Protein AF-A0AAD6GBR6-F1 (afdb_monomer)

Solvent-accessible surface area (backbone atoms only — not comparable to full-atom values): 14815 Å² total; per-residue (Å²): 134,88,81,94,75,84,76,75,76,80,71,68,75,85,73,40,69,69,57,57,49,51,51,51,51,51,52,51,50,50,52,48,52,52,49,52,54,51,50,53,52,51,59,62,54,68,52,37,65,58,53,52,50,54,50,48,52,50,50,50,52,51,49,52,49,47,48,53,55,49,53,57,48,59,77,47,44,93,80,47,60,65,75,57,54,54,52,44,52,53,48,50,52,51,30,49,49,54,46,53,56,52,49,47,69,73,70,37,82,67,79,71,71,55,81,88,51,58,69,71,60,51,50,52,52,52,46,52,53,44,65,74,40,43,65,60,51,52,50,51,49,50,52,33,52,52,44,48,52,51,45,53,51,53,48,53,52,52,51,53,52,50,51,50,52,52,52,53,50,52,50,53,52,51,51,53,52,50,51,53,52,52,48,54,51,51,53,52,51,52,53,51,52,50,52,52,52,53,50,52,53,51,52,50,52,52,51,54,52,50,50,53,53,52,59,72,67,55,75,93,70,88,79,78,94,76,91,83,82,90,82,90,83,82,87,88,83,86,88,80,89,84,82,82,84,79,88,85,132

Foldseek 3Di:
DDDPPPPPPPPPPVPDVVVVVVVVVVVVVVVVVVVVVVVVLCVLLPCLVVVLVVLLVVLVVLLVLLVVLVVVCVVCVVVDDPVLVVVLVVLSVLLNCLSVVVSCLSVPLCVVVPPVDDPVVSSSVSSVVCVVCVVVNVVSNVSSVVSSVVSVVSVVVSVVVVVVVVVVVVVVVVVVVVVVVVVVVVVVVVVVVVVVVVVVVVVVVVVVVVVVVVVVVDDPDDDDDDDDDDDDDDDDDDDDDDDDDDDDD

pLDDT: mean 78.12, std 15.45, range [39.25, 96.0]

Radius of gyration: 54.3 Å; Cα contacts (8 Å, |Δi|>4): 63; chains: 1; bounding box: 111×49×185 Å

Organism: NCBI:txid3151616

Nearest PDB structures (foldseek):
  8cpz-assembly1_E  TM=2.455E-01  e=6.152E-01  Photorhabdus luminescens
  8cq2-assembly1_E  TM=2.429E-01  e=6.892E-01  Photorhabdus luminescens
  8cq0-assembly1_B  TM=2.434E-01  e=7.721E-01  Photorhabdus luminescens
  3g6b-assembly1_B  TM=2.483E-01  e=2.853E+00  Thermotoga maritima
  3g67-assembly1_B  TM=2.343E-01  e=7.081E+00  Thermotoga maritima

Sequence (249 aa):
MSGNNTCVTDLSCADSPLSTTGNIIGILTLAYAVFVTVAFQANALANVDKEIKELGLRLEAEYESLKRTSDMFQEFKDRIPEAIASKVNFTTTHAASIITHHTFIILSPEAYGYKWVPWSMRRLLRRNTFLRNKQKLNSALGTAIEKRLEIERIYSSAFNRLVDIVFRTIIMLLVSSLFEVFRLVIEEIDTQNSMISQQYDMIRAQNLILEQILGALQPSHPILPGAVHVPGDEGPSTPPSGSERFECT

Mean predicted aligned error: 16.49 Å

Secondary structure (DSSP, 8-state):
------------GGG-HHHHHHHHHHHHHHHHHHHHHHHHHHHHHHTHHHHHHHHHHHHHHHHHHHHHHHHHHHHTGGGS-HHHHHHHHHHHHHHHHHHHHHHHHHH-TTTT--TTS-HHHHHHHHHHHHHHHHHHHHHHHHHHHHHHHHHHHHHHHHHHHHHHHHHHHHHHHHHHHHHHHHHHHHHHHHHHHHHHHHHHHHHHHHHHHHHHHHHHHS--PPPPP------------------------

Structure (mmCIF, N/CA/C/O backbone):
data_AF-A0AAD6GBR6-F1
#
_entry.id   AF-A0AAD6GBR6-F1
#
loop_
_atom_site.group_PDB
_atom_site.id
_atom_site.type_symbol
_atom_site.label_atom_id
_atom_site.label_alt_id
_atom_site.label_comp_id
_atom_site.label_asym_id
_atom_site.label_entity_id
_atom_site.label_seq_id
_atom_site.pdbx_PDB_ins_code
_atom_site.Cartn_x
_atom_site.Cartn_y
_atom_site.Cartn_z
_atom_site.occupancy
_atom_site.B_iso_or_equiv
_atom_site.auth_seq_id
_atom_site.auth_comp_id
_atom_site.auth_asym_id
_atom_site.auth_atom_id
_atom_site.pdbx_PDB_model_num
ATOM 1 N N . MET A 1 1 ? 65.064 36.715 -82.616 1.00 43.72 1 MET A N 1
ATOM 2 C CA . MET A 1 1 ? 65.286 37.050 -81.193 1.00 43.72 1 MET A CA 1
ATOM 3 C C . MET A 1 1 ? 63.957 37.453 -80.578 1.00 43.72 1 MET A C 1
ATOM 5 O O . MET A 1 1 ? 63.252 38.213 -81.225 1.00 43.72 1 MET A O 1
ATOM 9 N N . SER A 1 2 ? 63.700 36.990 -79.346 1.00 41.78 2 SER A N 1
ATOM 10 C CA . SER A 1 2 ? 62.607 37.391 -78.435 1.00 41.78 2 SER A CA 1
ATOM 11 C C . SER A 1 2 ? 61.205 36.880 -78.811 1.00 41.78 2 SER A C 1
ATOM 13 O O . SER A 1 2 ? 60.733 37.154 -79.901 1.00 41.78 2 SER A O 1
ATOM 15 N N . GLY A 1 3 ? 60.458 36.126 -78.007 1.00 49.25 3 GLY A N 1
ATOM 16 C CA . GLY A 1 3 ? 60.659 35.596 -76.661 1.00 49.25 3 GLY A CA 1
ATOM 17 C C . GLY A 1 3 ? 59.413 34.776 -76.304 1.00 49.25 3 GLY A C 1
ATOM 18 O O . GLY A 1 3 ? 58.387 35.342 -75.941 1.00 49.25 3 GLY A O 1
ATOM 19 N N . ASN A 1 4 ? 59.482 33.451 -76.458 1.00 53.38 4 ASN A N 1
ATOM 20 C CA . ASN A 1 4 ? 58.438 32.533 -75.996 1.00 53.38 4 ASN A CA 1
ATOM 21 C C . ASN A 1 4 ? 58.620 32.301 -74.496 1.00 53.38 4 ASN A C 1
ATOM 23 O O . ASN A 1 4 ? 59.341 31.392 -74.102 1.00 53.38 4 ASN A O 1
ATOM 27 N N . ASN A 1 5 ? 57.947 33.103 -73.673 1.00 54.41 5 ASN A N 1
ATOM 28 C CA . ASN A 1 5 ? 57.802 32.838 -72.243 1.00 54.41 5 ASN A CA 1
ATOM 29 C C . ASN A 1 5 ? 56.317 32.703 -71.889 1.00 54.41 5 ASN A C 1
ATOM 31 O O . ASN A 1 5 ? 55.786 33.456 -71.080 1.00 54.41 5 ASN A O 1
ATOM 35 N N . THR A 1 6 ? 55.635 31.717 -72.468 1.00 51.53 6 THR A N 1
ATOM 36 C CA . THR A 1 6 ? 54.430 31.160 -71.841 1.00 51.53 6 THR A CA 1
ATOM 37 C C . THR A 1 6 ? 54.874 30.105 -70.838 1.00 51.53 6 THR A C 1
ATOM 39 O O . THR A 1 6 ? 54.750 28.906 -71.071 1.00 51.53 6 THR A O 1
ATOM 42 N N . CYS A 1 7 ? 55.443 30.557 -69.721 1.00 53.78 7 CYS A N 1
ATOM 43 C CA . CYS A 1 7 ? 55.565 29.722 -68.535 1.00 53.78 7 CYS A CA 1
ATOM 44 C C . CYS A 1 7 ? 54.190 29.730 -67.855 1.00 53.78 7 CYS A C 1
ATOM 46 O O . CYS A 1 7 ? 53.955 30.466 -66.901 1.00 53.78 7 CYS A O 1
ATOM 48 N N . VAL A 1 8 ? 53.236 28.984 -68.418 1.00 53.44 8 VAL A N 1
ATOM 49 C CA . VAL A 1 8 ? 52.030 28.613 -67.678 1.00 53.44 8 VAL A CA 1
ATOM 50 C C . VAL A 1 8 ? 52.467 27.465 -66.786 1.00 53.44 8 VAL A C 1
ATOM 52 O O . VAL A 1 8 ? 52.482 26.307 -67.191 1.00 53.44 8 VAL A O 1
ATOM 55 N N . THR A 1 9 ? 52.923 27.794 -65.584 1.00 48.22 9 THR A N 1
ATOM 56 C CA . THR A 1 9 ? 52.951 26.810 -64.509 1.00 48.22 9 THR A CA 1
ATOM 57 C C . THR A 1 9 ? 51.503 26.461 -64.203 1.00 48.22 9 THR A C 1
ATOM 59 O O . THR A 1 9 ? 50.837 27.182 -63.461 1.00 48.22 9 THR A O 1
ATOM 62 N N . ASP A 1 10 ? 51.027 25.361 -64.782 1.00 50.75 10 ASP A N 1
ATOM 63 C CA . ASP A 1 10 ? 49.945 24.568 -64.208 1.00 50.75 10 ASP A CA 1
ATOM 64 C C . ASP A 1 10 ? 50.431 24.076 -62.837 1.00 50.75 10 ASP A C 1
ATOM 66 O O . ASP A 1 10 ? 50.932 22.964 -62.666 1.00 50.75 10 ASP A O 1
ATOM 70 N N . LEU A 1 11 ? 50.356 24.954 -61.833 1.00 47.47 11 LEU A N 1
ATOM 71 C CA . LEU A 1 11 ? 50.378 24.527 -60.447 1.00 47.47 11 LEU A CA 1
ATOM 72 C C . LEU A 1 11 ? 49.073 23.772 -60.233 1.00 47.47 11 LEU A C 1
ATOM 74 O O . LEU A 1 11 ? 48.019 24.369 -60.016 1.00 47.47 11 LEU A O 1
ATOM 78 N N . SER A 1 12 ? 49.168 22.446 -60.316 1.00 50.81 12 SER A N 1
ATOM 79 C CA . SER A 1 12 ? 48.193 21.515 -59.766 1.00 50.81 12 SER A CA 1
ATOM 80 C C . SER A 1 12 ? 47.987 21.850 -58.283 1.00 50.81 12 SER A C 1
ATOM 82 O O . SER A 1 12 ? 48.627 21.301 -57.391 1.00 50.81 12 SER A O 1
ATOM 84 N N . CYS A 1 13 ? 47.086 22.790 -58.000 1.00 52.94 13 CYS A N 1
ATOM 85 C CA . CYS A 1 13 ? 46.605 23.089 -56.653 1.00 52.94 13 CYS A CA 1
ATOM 86 C C . CYS A 1 13 ? 45.756 21.937 -56.084 1.00 52.94 13 CYS A C 1
ATOM 88 O O . CYS A 1 13 ? 45.280 22.035 -54.955 1.00 52.94 13 CYS A O 1
ATOM 90 N N . ALA A 1 14 ? 45.565 20.858 -56.852 1.00 53.25 14 ALA A N 1
ATOM 91 C CA . ALA A 1 14 ? 44.855 19.660 -56.433 1.00 53.25 14 ALA A CA 1
ATOM 92 C C . ALA A 1 14 ? 45.664 18.804 -55.439 1.00 53.25 14 ALA A C 1
ATOM 94 O O . ALA A 1 14 ? 45.055 18.122 -54.623 1.00 53.25 14 ALA A O 1
ATOM 95 N N . ASP A 1 15 ? 47.000 18.914 -55.428 1.00 52.53 15 ASP A N 1
ATOM 96 C CA . ASP A 1 15 ? 47.886 18.100 -54.576 1.00 52.53 15 ASP A CA 1
ATOM 97 C C . ASP A 1 15 ? 48.673 18.939 -53.557 1.00 52.53 15 ASP A C 1
ATOM 99 O O . ASP A 1 15 ? 49.810 18.630 -53.194 1.00 52.53 15 ASP A O 1
ATOM 103 N N . SER A 1 16 ? 48.093 20.044 -53.079 1.00 56.91 16 SER A N 1
ATOM 104 C CA . SER A 1 16 ? 48.728 20.803 -52.002 1.00 56.91 16 SER A CA 1
ATOM 105 C C . SER A 1 16 ? 48.677 19.979 -50.702 1.00 56.91 16 SER A C 1
ATOM 107 O O . SER A 1 16 ? 47.579 19.614 -50.268 1.00 56.91 16 SER A O 1
ATOM 109 N N . PRO A 1 17 ? 49.813 19.704 -50.024 1.00 60.62 17 PRO A N 1
ATOM 110 C CA . PRO A 1 17 ? 49.850 18.884 -48.806 1.00 60.62 17 PRO A CA 1
ATOM 111 C C . PRO A 1 17 ? 48.971 19.457 -47.687 1.00 60.62 17 PRO A C 1
ATOM 113 O O . PRO A 1 17 ? 48.509 18.719 -46.818 1.00 60.62 17 PRO A O 1
ATOM 116 N N . LEU A 1 18 ? 48.679 20.760 -47.735 1.00 67.25 18 LEU A N 1
ATOM 117 C CA . LEU A 1 18 ? 47.751 21.440 -46.834 1.00 67.25 18 LEU A CA 1
ATOM 118 C C . LEU A 1 18 ? 46.277 21.034 -47.058 1.00 67.25 18 LEU A C 1
ATOM 120 O O . LEU A 1 18 ? 45.508 20.940 -46.106 1.00 67.25 18 LEU A O 1
ATOM 124 N N . SER A 1 19 ? 45.876 20.759 -48.304 1.00 65.50 19 SER A N 1
ATOM 125 C CA . SER A 1 19 ? 44.518 20.301 -48.634 1.00 65.50 19 SER A CA 1
ATOM 126 C C . SER A 1 19 ? 44.321 18.838 -48.230 1.00 65.50 19 SER A C 1
ATOM 128 O O . SER A 1 19 ? 43.341 18.492 -47.566 1.00 65.50 19 SER A O 1
ATOM 130 N N . THR A 1 20 ? 45.314 17.992 -48.519 1.00 70.62 20 THR A N 1
ATOM 131 C CA . THR A 1 20 ? 45.321 16.577 -48.123 1.00 70.62 20 THR A CA 1
ATOM 132 C C . THR A 1 20 ? 45.327 16.419 -46.601 1.00 70.62 20 THR A C 1
ATOM 134 O O . THR A 1 20 ? 44.559 15.623 -46.062 1.00 70.62 20 THR A O 1
ATOM 137 N N . THR A 1 21 ? 46.126 17.214 -45.878 1.00 76.38 21 THR A N 1
ATOM 138 C CA . THR A 1 21 ? 46.128 17.203 -44.403 1.00 76.38 21 THR A CA 1
ATOM 139 C C . THR A 1 21 ? 44.813 17.709 -43.814 1.00 76.38 21 THR A C 1
ATOM 141 O O . THR A 1 21 ? 44.303 17.085 -42.886 1.00 76.38 21 THR A O 1
ATOM 144 N N . GLY A 1 22 ? 44.208 18.761 -44.377 1.00 74.50 22 GLY A N 1
ATOM 145 C CA . GLY A 1 22 ? 42.887 19.244 -43.959 1.00 74.50 22 GLY A CA 1
ATOM 146 C C . GLY A 1 22 ? 41.788 18.183 -44.099 1.00 74.50 22 GLY A C 1
ATOM 147 O O . GLY A 1 22 ? 41.014 17.968 -43.165 1.00 74.50 22 GLY A O 1
ATOM 148 N N . ASN A 1 23 ? 41.767 17.450 -45.216 1.00 77.69 23 ASN A N 1
ATOM 149 C CA . ASN A 1 23 ? 40.823 16.348 -45.425 1.00 77.69 23 ASN A CA 1
ATOM 150 C C . ASN A 1 23 ? 41.062 15.175 -44.464 1.00 77.69 23 ASN A C 1
ATOM 152 O O . ASN A 1 23 ? 40.105 14.643 -43.903 1.00 77.69 23 ASN A O 1
ATOM 156 N N . ILE A 1 24 ? 42.320 14.787 -44.229 1.00 82.50 24 ILE A N 1
ATOM 157 C CA . ILE A 1 24 ? 42.661 13.713 -43.282 1.00 82.50 24 ILE A CA 1
ATOM 158 C C . ILE A 1 24 ? 42.222 14.085 -41.862 1.00 82.50 24 ILE A C 1
ATOM 160 O O . ILE A 1 24 ? 41.591 13.274 -41.185 1.00 82.50 24 ILE A O 1
ATOM 164 N N . ILE A 1 25 ? 42.492 15.318 -41.422 1.00 86.25 25 ILE A N 1
ATOM 165 C CA . ILE A 1 25 ? 42.057 15.815 -40.110 1.00 86.25 25 ILE A CA 1
ATOM 166 C C . ILE A 1 25 ? 40.527 15.821 -40.024 1.00 86.25 25 ILE A C 1
ATOM 168 O O . ILE A 1 25 ? 39.976 15.372 -39.019 1.00 86.25 25 ILE A O 1
ATOM 172 N N . GLY A 1 26 ? 39.828 16.260 -41.074 1.00 81.38 26 GLY A N 1
ATOM 173 C CA . GLY A 1 26 ? 38.364 16.238 -41.133 1.00 81.38 26 GLY A CA 1
ATOM 174 C C . GLY A 1 26 ? 37.786 14.826 -40.991 1.00 81.38 26 GLY A C 1
ATOM 175 O O . GLY A 1 26 ? 36.912 14.598 -40.152 1.00 81.38 26 GLY A O 1
ATOM 176 N N . ILE A 1 27 ? 38.321 13.859 -41.743 1.00 87.38 27 ILE A N 1
ATOM 177 C CA . ILE A 1 27 ? 37.900 12.450 -41.684 1.00 87.38 27 ILE A CA 1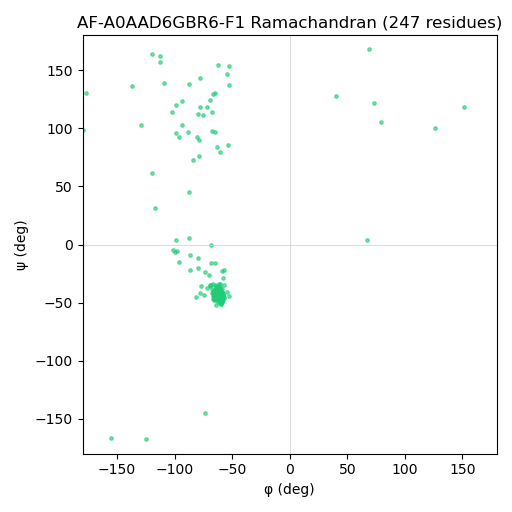
ATOM 178 C C . ILE A 1 27 ? 38.191 11.851 -40.304 1.00 87.38 27 ILE A C 1
ATOM 180 O O . ILE A 1 27 ? 37.323 11.192 -39.733 1.00 87.38 27 ILE A O 1
ATOM 184 N N . LEU A 1 28 ? 39.373 12.106 -39.735 1.00 85.56 28 LEU A N 1
ATOM 185 C CA . LEU A 1 28 ? 39.743 11.619 -38.403 1.00 85.56 28 LEU A CA 1
ATOM 186 C C . LEU A 1 28 ? 38.851 12.211 -37.310 1.00 85.56 28 LEU A C 1
ATOM 188 O O . LEU A 1 28 ? 38.429 11.492 -36.409 1.00 85.56 28 LEU A O 1
ATOM 192 N N . THR A 1 29 ? 38.518 13.497 -37.407 1.00 86.25 29 THR A N 1
ATOM 193 C CA . THR A 1 29 ? 37.650 14.173 -36.435 1.00 86.25 29 THR A CA 1
ATOM 194 C C . THR A 1 29 ? 36.221 13.635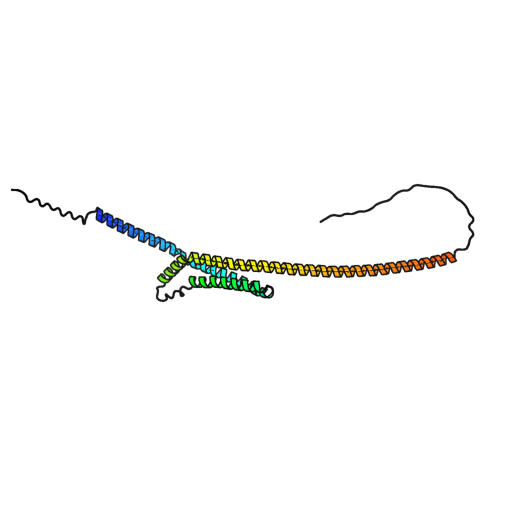 -36.510 1.00 86.25 29 THR A C 1
ATOM 196 O O . THR A 1 29 ? 35.610 13.366 -35.476 1.00 86.25 29 THR A O 1
ATOM 199 N N . LEU A 1 30 ? 35.699 13.403 -37.720 1.00 86.38 30 LEU A N 1
ATOM 200 C CA . LEU A 1 30 ? 34.393 12.775 -37.922 1.00 86.38 30 LEU A CA 1
ATOM 201 C C . LEU A 1 30 ? 34.380 11.335 -37.389 1.00 86.38 30 LEU A C 1
ATOM 203 O O . LEU A 1 30 ? 33.477 10.965 -36.642 1.00 86.38 30 LEU A O 1
ATOM 207 N N . ALA A 1 31 ? 35.391 10.533 -37.728 1.00 85.69 31 ALA A N 1
ATOM 208 C CA . ALA A 1 31 ? 35.519 9.159 -37.249 1.00 85.69 31 ALA A CA 1
ATOM 209 C C . ALA A 1 31 ? 35.601 9.106 -35.717 1.00 85.69 31 ALA A C 1
ATOM 211 O O . ALA A 1 31 ? 34.927 8.289 -35.090 1.00 85.69 31 ALA A O 1
ATOM 212 N N . TYR A 1 32 ? 36.357 10.022 -35.109 1.00 88.62 32 TYR A N 1
ATOM 213 C CA . TYR A 1 32 ? 36.440 10.165 -33.661 1.00 88.62 32 TYR A CA 1
ATOM 214 C C . TYR A 1 32 ? 35.089 10.548 -33.045 1.00 88.62 32 TYR A C 1
ATOM 216 O O . TYR A 1 32 ? 34.651 9.910 -32.091 1.00 88.62 32 TYR A O 1
ATOM 224 N N . ALA A 1 33 ? 34.378 11.526 -33.613 1.00 84.00 33 ALA A N 1
ATOM 225 C CA . ALA A 1 33 ? 33.054 11.926 -33.136 1.00 84.00 33 ALA A CA 1
ATOM 226 C C . ALA A 1 33 ? 32.033 10.778 -33.222 1.00 84.00 33 ALA A C 1
ATOM 228 O O . ALA A 1 33 ? 31.274 10.544 -32.276 1.00 84.00 33 ALA A O 1
ATOM 229 N N . VAL A 1 34 ? 32.044 10.015 -34.321 1.00 85.88 34 VAL A N 1
ATOM 230 C CA . VAL A 1 34 ? 31.219 8.808 -34.482 1.00 85.88 34 VAL A CA 1
ATOM 231 C C . VAL A 1 34 ? 31.590 7.768 -33.429 1.00 85.88 34 VAL A C 1
ATOM 233 O O . VAL A 1 34 ? 30.704 7.249 -32.751 1.00 85.88 34 VAL A O 1
ATOM 236 N N . PHE A 1 35 ? 32.881 7.499 -33.235 1.00 88.69 35 PHE A N 1
ATOM 237 C CA . PHE A 1 35 ? 33.355 6.525 -32.255 1.00 88.69 35 PHE A CA 1
ATOM 238 C C . PHE A 1 35 ? 32.942 6.895 -30.828 1.00 88.69 35 PHE A C 1
ATOM 240 O O . PHE A 1 35 ? 32.383 6.062 -30.119 1.00 88.69 35 PHE A O 1
ATOM 247 N N . VAL A 1 36 ? 33.137 8.153 -30.423 1.00 85.50 36 VAL A N 1
ATOM 248 C CA . VAL A 1 36 ? 32.719 8.654 -29.105 1.00 85.50 36 VAL A CA 1
ATOM 249 C C . VAL A 1 36 ? 31.205 8.541 -28.934 1.00 85.50 36 VAL A C 1
ATOM 251 O O . VAL A 1 36 ? 30.736 8.095 -27.887 1.00 85.50 36 VAL A O 1
ATOM 254 N N . THR A 1 37 ? 30.430 8.873 -29.968 1.00 80.25 37 THR A N 1
ATOM 255 C CA . THR A 1 37 ? 28.964 8.756 -29.938 1.00 80.25 37 THR A CA 1
ATOM 256 C C . THR A 1 37 ? 28.523 7.303 -29.757 1.00 80.25 37 THR A C 1
ATOM 258 O O . THR A 1 37 ? 27.665 7.012 -28.921 1.00 80.25 37 THR A O 1
ATOM 261 N N . VAL A 1 38 ? 29.135 6.373 -30.496 1.00 77.56 38 VAL A N 1
ATOM 262 C CA . VAL A 1 38 ? 28.861 4.934 -30.383 1.00 77.56 38 VAL A CA 1
ATOM 263 C C . VAL A 1 38 ? 29.279 4.407 -29.011 1.00 77.56 38 VAL A C 1
ATOM 265 O O . VAL A 1 38 ? 28.505 3.688 -28.382 1.00 77.56 38 VAL A O 1
ATOM 268 N N . ALA A 1 39 ? 30.452 4.795 -28.507 1.00 76.56 39 ALA A N 1
ATOM 269 C CA . ALA A 1 39 ? 30.947 4.391 -27.193 1.00 76.56 39 ALA A CA 1
ATOM 270 C C . ALA A 1 39 ? 30.032 4.883 -26.061 1.00 76.56 39 ALA A C 1
ATOM 272 O O . ALA A 1 39 ? 29.702 4.120 -25.151 1.00 76.56 39 ALA A O 1
ATOM 273 N N . PHE A 1 40 ? 29.555 6.128 -26.141 1.00 80.06 40 PHE A N 1
ATOM 274 C CA . PHE A 1 40 ? 28.614 6.683 -25.171 1.00 80.06 40 PHE A CA 1
ATOM 275 C C . PHE A 1 40 ? 27.276 5.932 -25.185 1.00 80.06 40 PHE A C 1
ATOM 277 O O . PHE A 1 40 ? 26.770 5.545 -24.131 1.00 80.06 40 PHE A O 1
ATOM 284 N N . GLN A 1 41 ? 26.729 5.650 -26.373 1.00 75.69 41 GLN A N 1
ATOM 285 C CA . GLN A 1 41 ? 25.495 4.869 -26.501 1.00 75.69 41 GLN A CA 1
ATOM 286 C C . GLN A 1 41 ? 25.667 3.422 -26.019 1.00 75.69 41 GLN A C 1
ATOM 288 O O . GLN A 1 41 ? 24.786 2.894 -25.341 1.00 75.69 41 GLN A O 1
ATOM 293 N N . ALA A 1 42 ? 26.799 2.783 -26.316 1.00 74.19 42 ALA A N 1
ATOM 294 C CA . ALA A 1 42 ? 27.098 1.428 -25.865 1.00 74.19 42 ALA A CA 1
ATOM 295 C C . ALA A 1 42 ? 27.197 1.347 -24.333 1.00 74.19 42 ALA A C 1
ATOM 297 O O . ALA A 1 42 ? 26.585 0.462 -23.731 1.00 74.19 42 ALA A O 1
ATOM 298 N N . ASN A 1 43 ? 27.882 2.306 -23.700 1.00 76.94 43 ASN A N 1
ATOM 299 C CA . ASN A 1 43 ? 27.969 2.404 -22.242 1.00 76.94 43 ASN A CA 1
ATOM 300 C C . ASN A 1 43 ? 26.603 2.660 -21.600 1.00 76.94 43 ASN A C 1
ATOM 302 O O . ASN A 1 43 ? 26.257 2.004 -20.618 1.00 76.94 43 ASN A O 1
ATOM 306 N N . ALA A 1 44 ? 25.794 3.550 -22.181 1.00 72.56 44 ALA A N 1
ATOM 307 C CA . ALA A 1 44 ? 24.436 3.793 -21.707 1.00 72.56 44 ALA A CA 1
ATOM 308 C C . ALA A 1 44 ? 23.574 2.523 -21.775 1.00 72.56 44 ALA A C 1
ATOM 310 O O . ALA A 1 44 ? 22.782 2.280 -20.873 1.00 72.56 44 ALA A O 1
ATOM 311 N N . LEU A 1 45 ? 23.751 1.689 -22.807 1.00 75.44 45 LEU A N 1
ATOM 312 C CA . LEU A 1 45 ? 22.993 0.452 -23.021 1.00 75.44 45 LEU A CA 1
ATOM 313 C C . LEU A 1 45 ? 23.477 -0.740 -22.183 1.00 75.44 45 LEU A C 1
ATOM 315 O O . LEU A 1 45 ? 22.708 -1.690 -22.010 1.00 75.44 45 LEU A O 1
ATOM 319 N N . ALA A 1 46 ? 24.715 -0.723 -21.685 1.00 77.62 46 ALA A N 1
ATOM 320 C CA . ALA A 1 46 ? 25.325 -1.854 -20.984 1.00 77.62 46 ALA A CA 1
ATOM 321 C C . ALA A 1 46 ? 24.557 -2.245 -19.709 1.00 77.62 46 ALA A C 1
ATOM 323 O O . ALA A 1 46 ? 24.365 -3.432 -19.447 1.00 77.62 46 ALA A O 1
ATOM 324 N N . ASN A 1 47 ? 24.036 -1.256 -18.974 1.00 82.75 47 ASN A N 1
ATOM 325 C CA . ASN A 1 47 ? 23.364 -1.468 -17.686 1.00 82.75 47 ASN A CA 1
ATOM 326 C C . ASN A 1 47 ? 21.831 -1.488 -17.765 1.00 82.75 47 ASN A C 1
ATOM 328 O O . ASN A 1 47 ? 21.170 -1.819 -16.782 1.00 82.75 47 ASN A O 1
ATOM 332 N N . VAL A 1 48 ? 21.246 -1.191 -18.927 1.00 84.88 48 VAL A N 1
ATOM 333 C CA . VAL A 1 48 ? 19.788 -1.021 -19.060 1.00 84.88 48 VAL A CA 1
ATOM 334 C C . VAL A 1 48 ? 19.018 -2.291 -18.728 1.00 84.88 48 VAL A C 1
ATOM 336 O O . VAL A 1 48 ? 17.950 -2.220 -18.138 1.00 84.88 48 VAL A O 1
ATOM 339 N N . ASP A 1 49 ? 19.547 -3.469 -19.056 1.00 81.12 49 ASP A N 1
ATOM 340 C CA . ASP A 1 49 ? 18.847 -4.719 -18.733 1.00 81.12 49 ASP A CA 1
ATOM 341 C C . ASP A 1 49 ? 18.757 -4.964 -17.226 1.00 81.12 49 ASP A C 1
ATOM 343 O O . ASP A 1 49 ? 17.766 -5.523 -16.753 1.00 81.12 49 ASP A O 1
ATOM 347 N N . LYS A 1 50 ? 19.781 -4.539 -16.474 1.00 86.06 50 LYS A N 1
ATOM 348 C CA . LYS A 1 50 ? 19.768 -4.606 -15.014 1.00 86.06 50 LYS A CA 1
ATOM 349 C C . LYS A 1 50 ? 18.713 -3.649 -14.465 1.00 86.06 50 LYS A C 1
ATOM 351 O O . LYS A 1 50 ? 17.880 -4.079 -13.677 1.00 86.06 50 LYS A O 1
ATOM 356 N N . GLU A 1 51 ? 18.675 -2.414 -14.965 1.00 85.88 51 GLU A N 1
ATOM 357 C CA . GLU A 1 51 ? 17.656 -1.430 -14.575 1.00 85.88 51 GLU A CA 1
ATOM 358 C C . GLU A 1 51 ? 16.229 -1.887 -14.919 1.00 85.88 51 GLU A C 1
ATOM 360 O O . GLU A 1 51 ? 15.318 -1.733 -14.110 1.00 85.88 51 GLU A O 1
ATOM 365 N N . ILE A 1 52 ? 16.024 -2.484 -16.098 1.00 83.88 52 ILE A N 1
ATOM 366 C CA . ILE A 1 52 ? 14.738 -3.065 -16.510 1.00 83.88 52 ILE A CA 1
ATOM 367 C C . ILE A 1 52 ? 14.307 -4.154 -15.526 1.00 83.88 52 ILE A C 1
ATOM 369 O O . ILE A 1 52 ? 13.144 -4.191 -15.124 1.00 83.88 52 ILE A O 1
ATOM 373 N N . LYS A 1 53 ? 15.231 -5.045 -15.143 1.00 84.62 53 LYS A N 1
ATOM 374 C CA . LYS A 1 53 ? 14.950 -6.132 -14.199 1.00 84.62 53 LYS A CA 1
ATOM 375 C C . LYS A 1 53 ? 14.616 -5.590 -12.810 1.00 84.62 53 LYS A C 1
ATOM 377 O O . LYS A 1 53 ? 13.637 -6.028 -12.217 1.00 84.62 53 LYS A O 1
ATOM 382 N N . GLU A 1 54 ? 15.396 -4.637 -12.311 1.00 87.38 54 GLU A N 1
ATOM 383 C CA . GLU A 1 54 ? 15.160 -3.991 -11.015 1.00 87.38 54 GLU A CA 1
ATOM 384 C C . GLU A 1 54 ? 13.813 -3.264 -10.978 1.00 87.38 54 GLU A C 1
ATOM 386 O O . GLU A 1 54 ? 13.052 -3.425 -10.025 1.00 87.38 54 GLU A O 1
ATOM 391 N N . LEU A 1 55 ? 13.474 -2.518 -12.034 1.00 85.25 55 LEU A N 1
ATOM 392 C CA . LEU A 1 55 ? 12.182 -1.843 -12.128 1.00 85.25 55 LEU A CA 1
ATOM 393 C C . LEU A 1 55 ? 11.023 -2.844 -12.215 1.00 85.25 55 LEU A C 1
ATOM 395 O O . LEU A 1 55 ? 9.989 -2.623 -11.591 1.00 85.25 55 LEU A O 1
ATOM 399 N N . GLY A 1 56 ? 11.200 -3.943 -12.954 1.00 83.12 56 GLY A N 1
ATOM 400 C CA . GLY A 1 56 ? 10.218 -5.025 -13.036 1.00 83.12 56 GLY A CA 1
ATOM 401 C C . GLY A 1 56 ? 9.926 -5.646 -11.670 1.00 83.12 56 GLY A C 1
ATOM 402 O O . GLY A 1 56 ? 8.768 -5.709 -11.273 1.00 83.12 56 GLY A O 1
ATOM 403 N N . LEU A 1 57 ? 10.972 -6.004 -10.918 1.00 86.06 57 LEU A N 1
ATOM 404 C CA . LEU A 1 57 ? 10.836 -6.527 -9.552 1.00 86.06 57 LEU A CA 1
ATOM 405 C C . LEU A 1 57 ? 10.157 -5.520 -8.617 1.00 86.06 57 LEU A C 1
ATOM 407 O O . LEU A 1 57 ? 9.333 -5.894 -7.789 1.00 86.06 57 LEU A O 1
ATOM 411 N N . ARG A 1 58 ? 10.476 -4.230 -8.756 1.00 86.44 58 ARG A N 1
ATOM 412 C CA . ARG A 1 58 ? 9.853 -3.177 -7.949 1.00 86.44 58 ARG A CA 1
ATOM 413 C C . ARG A 1 58 ? 8.364 -3.011 -8.263 1.00 86.44 58 ARG A C 1
ATOM 415 O O . ARG A 1 58 ? 7.573 -2.847 -7.342 1.00 86.44 58 ARG A O 1
ATOM 422 N N . LEU A 1 59 ? 7.982 -3.059 -9.538 1.00 84.50 59 LEU A N 1
ATOM 423 C CA . LEU A 1 59 ? 6.579 -3.010 -9.963 1.00 84.50 59 LEU A CA 1
ATOM 424 C C . LEU A 1 59 ? 5.792 -4.219 -9.453 1.00 84.50 59 LEU A C 1
ATOM 426 O O . LEU A 1 59 ? 4.672 -4.058 -8.978 1.00 84.50 59 LEU A O 1
ATOM 430 N N . GLU A 1 60 ? 6.380 -5.411 -9.528 1.00 85.44 60 GLU A N 1
ATOM 431 C CA . GLU A 1 60 ? 5.786 -6.642 -9.005 1.00 85.44 60 GLU A CA 1
ATOM 432 C C . GLU A 1 60 ? 5.581 -6.566 -7.487 1.00 85.44 60 GLU A C 1
ATOM 434 O O . GLU A 1 60 ? 4.479 -6.816 -7.004 1.00 85.44 60 GLU A O 1
ATOM 439 N N . ALA A 1 61 ? 6.591 -6.108 -6.742 1.00 87.12 61 ALA A N 1
ATOM 440 C CA . ALA A 1 61 ? 6.488 -5.914 -5.297 1.00 87.12 61 ALA A CA 1
ATOM 441 C C . ALA A 1 61 ? 5.402 -4.892 -4.910 1.00 8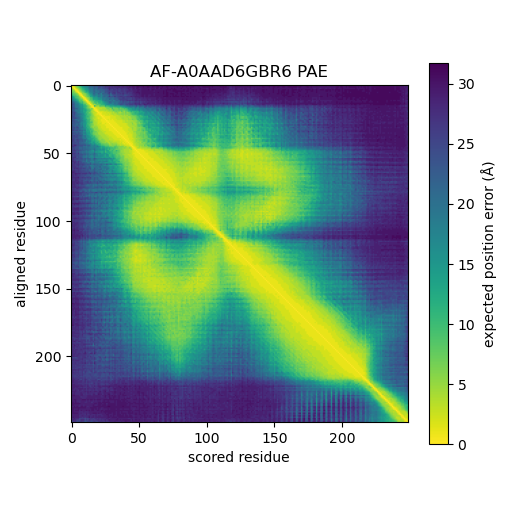7.12 61 ALA A C 1
ATOM 443 O O . ALA A 1 61 ? 4.637 -5.127 -3.975 1.00 87.12 61 ALA A O 1
ATOM 444 N N . GLU A 1 62 ? 5.291 -3.771 -5.631 1.00 86.31 62 GLU A N 1
ATOM 445 C CA . GLU A 1 62 ? 4.228 -2.786 -5.381 1.00 86.31 62 GLU A CA 1
ATOM 446 C C . GLU A 1 62 ? 2.843 -3.325 -5.755 1.00 86.31 62 GLU A C 1
ATOM 448 O O . GLU A 1 62 ? 1.870 -3.038 -5.058 1.00 86.31 62 GLU A O 1
ATOM 453 N N . TYR A 1 63 ? 2.736 -4.142 -6.807 1.00 86.75 63 TYR A N 1
ATOM 454 C CA . TYR A 1 63 ? 1.485 -4.819 -7.148 1.00 86.75 63 TYR A CA 1
ATOM 455 C C . TYR A 1 63 ? 1.055 -5.794 -6.050 1.00 86.75 63 TYR A C 1
ATOM 457 O O . TYR A 1 63 ? -0.099 -5.764 -5.624 1.00 86.75 63 TYR A O 1
ATOM 465 N N . GLU A 1 64 ? 1.974 -6.626 -5.552 1.00 86.88 64 GLU A N 1
ATOM 466 C CA . GLU A 1 64 ? 1.692 -7.519 -4.427 1.00 86.88 64 GLU A CA 1
ATOM 467 C C . GLU A 1 64 ? 1.301 -6.744 -3.171 1.00 86.88 64 GLU A C 1
ATOM 469 O O . GLU A 1 64 ? 0.358 -7.129 -2.479 1.00 86.88 64 GLU A O 1
ATOM 474 N N . SER A 1 65 ? 1.993 -5.639 -2.879 1.00 86.50 65 SER A N 1
ATOM 475 C CA . SER A 1 65 ? 1.657 -4.785 -1.742 1.00 86.50 65 SER A CA 1
ATOM 476 C C . SER A 1 65 ? 0.253 -4.204 -1.884 1.00 86.50 65 SER A C 1
ATOM 478 O O . SER A 1 65 ? -0.526 -4.274 -0.938 1.00 86.50 65 SER A O 1
ATOM 480 N N . LEU A 1 66 ? -0.092 -3.671 -3.059 1.00 87.56 66 LEU A N 1
ATOM 481 C CA . LEU A 1 66 ? -1.424 -3.140 -3.341 1.00 87.56 66 LEU A CA 1
ATOM 482 C C . LEU A 1 66 ? -2.499 -4.225 -3.212 1.00 87.56 66 LEU A C 1
ATOM 484 O O . LEU A 1 66 ? -3.557 -3.973 -2.637 1.00 87.56 66 LEU A O 1
ATOM 488 N N . LYS A 1 67 ? -2.218 -5.433 -3.710 1.00 87.50 67 LYS A N 1
ATOM 489 C CA . LYS A 1 67 ? -3.114 -6.583 -3.592 1.00 87.50 67 LYS A CA 1
ATOM 490 C C . LYS A 1 67 ? -3.361 -6.942 -2.127 1.00 87.50 67 LYS A C 1
ATOM 492 O O . LYS A 1 67 ? -4.514 -7.034 -1.732 1.00 87.50 67 LYS A O 1
ATOM 497 N N . ARG A 1 68 ? -2.314 -7.045 -1.300 1.00 88.00 68 ARG A N 1
ATOM 498 C CA . ARG A 1 68 ? -2.462 -7.317 0.143 1.00 88.00 68 ARG A CA 1
ATOM 499 C C . ARG A 1 68 ? -3.307 -6.254 0.846 1.00 88.00 68 ARG A C 1
ATOM 501 O O . ARG A 1 68 ? -4.178 -6.600 1.636 1.00 88.00 68 ARG A O 1
ATOM 508 N N . THR A 1 69 ? -3.084 -4.974 0.543 1.00 84.69 69 THR A N 1
ATOM 509 C CA . THR A 1 69 ? -3.888 -3.877 1.107 1.00 84.69 69 THR A CA 1
ATOM 510 C C . THR A 1 69 ? -5.350 -3.966 0.661 1.00 84.69 69 THR A C 1
ATOM 512 O O . THR A 1 69 ? -6.255 -3.745 1.463 1.00 84.69 69 THR A O 1
ATOM 515 N N . SER A 1 70 ? -5.596 -4.323 -0.601 1.00 85.81 70 SER A N 1
ATOM 516 C CA . SER A 1 70 ? -6.943 -4.549 -1.131 1.00 85.81 70 SER A CA 1
ATOM 517 C C . SER A 1 70 ? -7.641 -5.731 -0.459 1.00 85.81 70 SER A C 1
ATOM 519 O O . SER A 1 70 ? -8.801 -5.608 -0.077 1.00 85.81 70 SER A O 1
ATOM 521 N N . ASP A 1 71 ? -6.950 -6.860 -0.303 1.00 87.25 71 ASP A N 1
ATOM 522 C CA . ASP A 1 71 ? -7.494 -8.077 0.306 1.00 87.25 71 ASP A CA 1
ATOM 523 C C . ASP A 1 71 ? -7.870 -7.820 1.773 1.00 87.25 71 ASP A C 1
ATOM 525 O O . ASP A 1 71 ? -8.983 -8.131 2.194 1.00 87.25 71 ASP A O 1
ATOM 529 N N . MET A 1 72 ? -6.995 -7.134 2.519 1.00 82.94 72 MET A N 1
ATOM 530 C CA . MET A 1 72 ? -7.290 -6.681 3.881 1.00 82.94 72 MET A CA 1
ATOM 531 C C . MET A 1 72 ? -8.519 -5.767 3.909 1.00 82.94 72 MET A C 1
ATOM 533 O O . MET A 1 72 ? -9.398 -5.926 4.749 1.00 82.94 72 MET A O 1
ATOM 537 N N . PHE A 1 73 ? -8.632 -4.821 2.973 1.00 84.00 73 PHE A N 1
ATOM 538 C CA . PHE A 1 73 ? -9.803 -3.948 2.910 1.00 84.00 73 PHE A CA 1
ATOM 539 C C . PHE A 1 73 ? -11.100 -4.722 2.629 1.00 84.00 73 PHE A C 1
ATOM 541 O O . PHE A 1 73 ? -12.144 -4.383 3.188 1.00 84.00 73 PHE A O 1
ATOM 548 N N . GLN A 1 74 ? -11.053 -5.760 1.788 1.00 85.56 74 GLN A N 1
ATOM 549 C CA . GLN A 1 74 ? -12.222 -6.596 1.508 1.00 85.56 74 GLN A CA 1
ATOM 550 C C . GLN A 1 74 ? -12.713 -7.349 2.746 1.00 85.56 74 GLN A C 1
ATOM 552 O O . GLN A 1 74 ? -13.923 -7.433 2.939 1.00 85.56 74 GLN A O 1
ATOM 557 N N . GLU A 1 75 ? -11.809 -7.815 3.610 1.00 85.50 75 GLU A N 1
ATOM 558 C CA . GLU A 1 75 ? -12.162 -8.475 4.875 1.00 85.50 75 GLU A CA 1
ATOM 559 C C . GLU A 1 75 ? -12.975 -7.559 5.809 1.00 85.50 75 GLU A C 1
ATOM 561 O O . GLU A 1 75 ? -13.889 -8.005 6.501 1.00 85.50 75 GLU A O 1
ATOM 566 N N . PHE A 1 76 ? -12.698 -6.252 5.787 1.00 81.81 76 PHE A N 1
ATOM 567 C CA . PHE A 1 76 ? -13.387 -5.261 6.622 1.00 81.81 76 PHE A CA 1
ATOM 568 C C . PHE A 1 76 ? -14.509 -4.505 5.906 1.00 81.81 76 PHE A C 1
ATOM 570 O O . PHE A 1 76 ? -15.110 -3.607 6.502 1.00 81.81 76 PHE A O 1
ATOM 577 N N . LYS A 1 77 ? -14.817 -4.850 4.652 1.00 83.75 77 LYS A N 1
ATOM 578 C CA . LYS A 1 77 ? -15.745 -4.093 3.801 1.00 83.75 77 LYS A CA 1
ATOM 579 C C . LYS A 1 77 ? -17.111 -3.887 4.455 1.00 83.75 77 LYS A C 1
ATOM 581 O O . LYS A 1 77 ? -17.639 -2.781 4.397 1.00 83.75 77 LYS A O 1
ATOM 586 N N . ASP A 1 78 ? -17.635 -4.908 5.128 1.00 86.50 78 ASP A N 1
ATOM 587 C CA . ASP A 1 78 ? -18.969 -4.879 5.744 1.00 86.50 78 ASP A CA 1
ATOM 588 C C . ASP A 1 78 ? -19.070 -3.917 6.939 1.00 86.50 78 ASP A C 1
ATOM 590 O O . ASP A 1 78 ? -20.163 -3.553 7.366 1.00 86.50 78 ASP A O 1
ATOM 594 N N . ARG A 1 79 ? -17.930 -3.487 7.491 1.00 82.31 79 ARG A N 1
ATOM 595 C CA . ARG A 1 79 ? -17.854 -2.585 8.652 1.00 82.31 79 ARG A CA 1
ATOM 596 C C . ARG A 1 79 ? -17.555 -1.139 8.264 1.00 82.31 79 ARG A C 1
ATOM 598 O O . ARG A 1 79 ? -17.517 -0.267 9.131 1.00 82.31 79 ARG A O 1
ATOM 605 N N . ILE A 1 80 ? -17.299 -0.882 6.984 1.00 82.06 80 ILE A N 1
ATOM 606 C CA . ILE A 1 80 ? -16.861 0.416 6.475 1.00 82.06 80 ILE A CA 1
ATOM 607 C C . ILE A 1 80 ? -18.008 1.052 5.674 1.00 82.06 80 ILE A C 1
ATOM 609 O O . ILE A 1 80 ? -18.663 0.365 4.893 1.00 82.06 80 ILE A O 1
ATOM 613 N N . PRO A 1 81 ? -18.251 2.371 5.808 1.00 85.38 81 PRO A N 1
ATOM 614 C CA . PRO A 1 81 ? -19.240 3.073 4.996 1.00 85.38 81 PRO A CA 1
ATOM 615 C C . PRO A 1 81 ? -19.037 2.859 3.489 1.00 85.38 81 PRO A C 1
ATOM 617 O O . PRO A 1 81 ? -17.919 2.975 2.980 1.00 85.38 81 PRO A O 1
ATOM 620 N N . GLU A 1 82 ? -20.129 2.644 2.755 1.00 86.56 82 GLU A N 1
ATOM 621 C CA . GLU A 1 82 ? -20.105 2.332 1.318 1.00 86.56 82 GLU A CA 1
ATOM 622 C C . GLU A 1 82 ? -19.382 3.398 0.474 1.00 86.56 82 GLU A C 1
ATOM 624 O O . GLU A 1 82 ? -18.651 3.074 -0.462 1.00 86.56 82 GLU A O 1
ATOM 629 N N . ALA A 1 83 ? -19.494 4.676 0.854 1.00 86.12 83 ALA A N 1
ATOM 630 C CA . ALA A 1 83 ? -18.782 5.778 0.205 1.00 86.12 83 ALA A CA 1
ATOM 631 C C . ALA A 1 83 ? -17.247 5.650 0.297 1.00 86.12 83 ALA A C 1
ATOM 633 O O . ALA A 1 83 ? -16.525 6.037 -0.621 1.00 86.12 83 ALA A O 1
ATOM 634 N N . ILE A 1 84 ? -16.732 5.097 1.399 1.00 85.44 84 ILE A N 1
ATOM 635 C CA . ILE A 1 84 ? -15.296 4.848 1.575 1.00 85.44 84 ILE A CA 1
ATOM 636 C C . ILE A 1 84 ? -14.896 3.600 0.784 1.00 85.44 84 ILE A C 1
ATOM 638 O O . ILE A 1 84 ? -13.871 3.611 0.102 1.00 85.44 84 ILE A O 1
ATOM 642 N N . ALA A 1 85 ? -15.727 2.555 0.813 1.00 85.12 85 ALA A N 1
ATOM 643 C CA . ALA A 1 85 ? -15.485 1.325 0.068 1.00 85.12 85 ALA A CA 1
ATOM 644 C C . ALA A 1 85 ? -15.423 1.545 -1.449 1.00 85.12 85 ALA A C 1
ATOM 646 O O . ALA A 1 85 ? -14.508 1.044 -2.106 1.00 85.12 85 ALA A O 1
ATOM 647 N N . SER A 1 86 ? -16.333 2.345 -2.008 1.00 87.31 86 SER A N 1
ATOM 648 C CA . SER A 1 86 ? -16.317 2.693 -3.431 1.00 87.31 86 SER A CA 1
ATOM 649 C C . SER A 1 86 ? -15.066 3.493 -3.809 1.00 87.31 86 SER A C 1
ATOM 651 O O . SER A 1 86 ? -14.408 3.170 -4.802 1.00 87.31 86 SER A O 1
ATOM 653 N N . LYS A 1 87 ? -14.665 4.470 -2.980 1.00 86.38 87 LYS A N 1
ATOM 654 C CA . LYS A 1 87 ? -13.441 5.259 -3.188 1.00 86.38 87 LYS A CA 1
ATOM 655 C C . LYS A 1 87 ? -12.178 4.393 -3.156 1.00 86.38 87 LYS A C 1
ATOM 657 O O . LYS A 1 87 ? -11.297 4.569 -4.005 1.00 86.38 87 LYS A O 1
ATOM 662 N N . VAL A 1 88 ? -12.073 3.465 -2.203 1.00 86.25 88 VAL A N 1
ATOM 663 C CA . VAL A 1 88 ? -10.923 2.553 -2.097 1.00 86.25 88 VAL A CA 1
ATOM 664 C C . VAL A 1 88 ? -10.875 1.611 -3.294 1.00 86.25 88 VAL A C 1
ATOM 666 O O . VAL A 1 88 ? -9.813 1.459 -3.894 1.00 86.25 88 VAL A O 1
ATOM 669 N N . ASN A 1 89 ? -12.010 1.0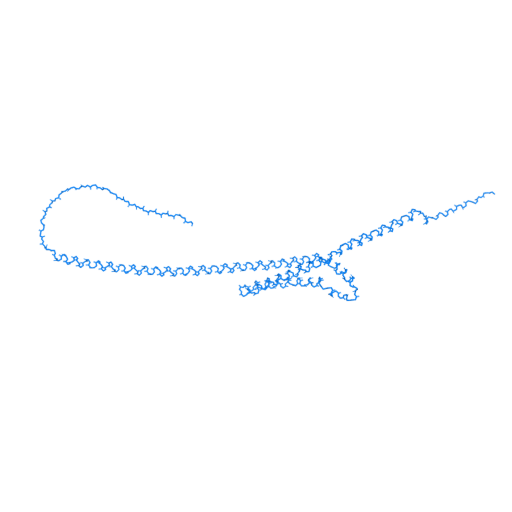48 -3.713 1.00 88.00 89 ASN A N 1
ATOM 670 C CA . ASN A 1 89 ? -12.055 0.148 -4.864 1.00 88.00 89 ASN A CA 1
ATOM 671 C C . ASN A 1 89 ? -11.664 0.860 -6.173 1.00 88.00 89 ASN A C 1
ATOM 673 O O . ASN A 1 89 ? -10.848 0.350 -6.944 1.00 88.00 89 ASN A O 1
ATOM 677 N N . PHE A 1 90 ? -12.167 2.081 -6.389 1.00 88.94 90 PHE A N 1
ATOM 678 C CA . PHE A 1 90 ? -11.769 2.916 -7.526 1.00 88.94 90 PHE A CA 1
ATOM 679 C C . PHE A 1 90 ? -10.262 3.197 -7.517 1.00 88.94 90 PHE A C 1
ATOM 681 O O . PHE A 1 90 ? -9.574 2.973 -8.513 1.00 88.94 90 PHE A O 1
ATOM 688 N N . THR A 1 91 ? -9.730 3.631 -6.371 1.00 85.19 91 THR A N 1
ATOM 689 C CA . THR A 1 91 ? -8.303 3.951 -6.217 1.00 85.19 91 THR A CA 1
ATOM 690 C C . THR A 1 91 ? -7.414 2.725 -6.427 1.00 85.19 91 THR A C 1
ATOM 692 O O . THR A 1 91 ? -6.391 2.817 -7.105 1.00 85.19 91 THR A O 1
ATOM 695 N N . THR A 1 92 ? -7.827 1.568 -5.906 1.00 87.88 92 THR A N 1
ATOM 696 C CA . THR A 1 92 ? -7.114 0.290 -6.047 1.00 87.88 92 THR A CA 1
ATOM 697 C C . THR A 1 92 ? -7.102 -0.169 -7.498 1.00 87.88 92 THR A C 1
ATOM 699 O O . THR A 1 92 ? -6.043 -0.491 -8.032 1.00 87.88 92 THR A O 1
ATOM 702 N N . THR A 1 93 ? -8.256 -0.135 -8.169 1.00 89.62 93 THR A N 1
ATOM 703 C CA . THR A 1 93 ? -8.374 -0.503 -9.588 1.00 89.62 93 THR A CA 1
ATOM 704 C C . THR A 1 93 ? -7.514 0.412 -10.455 1.00 89.62 93 THR A C 1
ATOM 706 O O . THR A 1 93 ? -6.785 -0.056 -11.329 1.00 89.62 93 THR A O 1
ATOM 709 N N . HIS A 1 94 ? -7.531 1.717 -10.174 1.00 86.88 94 HIS A N 1
ATOM 710 C CA . HIS A 1 94 ? -6.702 2.685 -10.880 1.00 86.88 94 HIS A CA 1
ATOM 711 C C . HIS A 1 94 ? -5.202 2.407 -10.673 1.00 86.88 94 HIS A C 1
ATOM 713 O O . HIS A 1 94 ? -4.468 2.280 -11.652 1.00 86.88 94 HIS A O 1
ATOM 719 N N . ALA A 1 95 ? -4.746 2.209 -9.433 1.00 84.50 95 ALA A N 1
ATOM 720 C CA . ALA A 1 95 ? -3.350 1.875 -9.137 1.00 84.50 95 ALA A CA 1
ATOM 721 C C . ALA A 1 95 ? -2.914 0.540 -9.776 1.00 84.50 95 ALA A C 1
ATOM 723 O O . ALA A 1 95 ? -1.844 0.464 -10.382 1.00 84.50 95 ALA A O 1
ATOM 724 N N . ALA A 1 96 ? -3.765 -0.488 -9.729 1.00 88.25 96 ALA A N 1
ATOM 725 C CA . ALA A 1 96 ? -3.508 -1.776 -10.366 1.00 88.25 96 ALA A CA 1
ATOM 726 C C . ALA A 1 96 ? -3.416 -1.647 -11.893 1.00 88.25 96 ALA A C 1
ATOM 728 O O . ALA A 1 96 ? -2.549 -2.265 -12.512 1.00 88.25 96 ALA A O 1
ATOM 729 N N . SER A 1 97 ? -4.262 -0.814 -12.509 1.00 88.50 97 SER A N 1
ATOM 730 C CA . SER A 1 97 ? -4.217 -0.558 -13.952 1.00 88.50 97 SER A CA 1
ATOM 731 C C . SER A 1 97 ? -2.906 0.112 -14.380 1.00 88.50 97 SER A C 1
ATOM 733 O O . SER A 1 97 ? -2.299 -0.311 -15.361 1.00 88.50 97 SER A O 1
ATOM 735 N N . ILE A 1 98 ? -2.409 1.082 -13.601 1.00 84.75 98 ILE A N 1
ATOM 736 C CA . ILE A 1 98 ? -1.115 1.737 -13.837 1.00 84.75 98 ILE A CA 1
ATOM 737 C C . ILE A 1 98 ? 0.010 0.702 -13.792 1.00 84.75 98 ILE A C 1
ATOM 739 O O . ILE A 1 98 ? 0.810 0.615 -14.725 1.00 84.75 98 ILE A O 1
ATOM 743 N N . ILE A 1 99 ? 0.055 -0.111 -12.732 1.00 85.38 99 ILE A N 1
ATOM 744 C CA . ILE A 1 99 ? 1.117 -1.103 -12.565 1.00 85.38 99 ILE A CA 1
ATOM 745 C C . ILE A 1 99 ? 1.052 -2.140 -13.689 1.00 85.38 99 ILE A C 1
ATOM 747 O O . ILE A 1 99 ? 2.037 -2.329 -14.392 1.00 85.38 99 ILE A O 1
ATOM 751 N N . THR A 1 100 ? -0.102 -2.760 -13.935 1.00 85.00 100 THR A N 1
ATOM 752 C CA . THR A 1 100 ? -0.251 -3.805 -14.966 1.00 85.00 100 THR A CA 1
ATOM 753 C C . THR A 1 100 ? 0.050 -3.301 -16.380 1.00 85.00 100 THR A C 1
ATOM 755 O O . THR A 1 100 ? 0.767 -3.977 -17.122 1.00 85.00 100 THR A O 1
ATOM 758 N N . HIS A 1 101 ? -0.410 -2.099 -16.742 1.00 83.94 101 HIS A N 1
ATOM 759 C CA . HIS A 1 101 ? -0.129 -1.490 -18.044 1.00 83.94 101 HIS A CA 1
ATOM 760 C C . HIS A 1 101 ? 1.377 -1.285 -18.262 1.00 83.94 101 HIS A C 1
ATOM 762 O O . HIS A 1 101 ? 1.922 -1.642 -19.309 1.00 83.94 101 HIS A O 1
ATOM 768 N N . HIS A 1 102 ? 2.080 -0.761 -17.258 1.00 78.50 102 HIS A N 1
ATOM 769 C CA . HIS A 1 102 ? 3.512 -0.492 -17.361 1.00 78.50 102 HIS A CA 1
ATOM 770 C C . HIS A 1 102 ? 4.379 -1.750 -17.234 1.00 78.50 102 HIS A C 1
ATOM 772 O O . HIS A 1 102 ? 5.365 -1.886 -17.962 1.00 78.50 102 HIS A O 1
ATOM 778 N N . THR A 1 103 ? 3.973 -2.703 -16.398 1.00 76.31 103 THR A N 1
ATOM 779 C CA . THR A 1 103 ? 4.560 -4.045 -16.291 1.00 76.31 103 THR A CA 1
ATOM 780 C C . THR A 1 103 ? 4.507 -4.757 -17.643 1.00 76.31 103 THR A C 1
ATOM 782 O O . THR A 1 103 ? 5.533 -5.258 -18.101 1.00 76.31 103 THR A O 1
ATOM 785 N N . PHE A 1 104 ? 3.371 -4.715 -18.350 1.00 75.31 104 PHE A N 1
ATOM 786 C CA . PHE A 1 104 ? 3.240 -5.296 -19.691 1.00 75.31 104 PHE A CA 1
ATOM 787 C C . PHE A 1 104 ? 4.204 -4.660 -20.705 1.00 75.31 104 PHE A C 1
ATOM 789 O O . PHE A 1 104 ? 4.905 -5.374 -21.422 1.00 75.31 104 PHE A O 1
ATOM 796 N N . ILE A 1 105 ? 4.306 -3.327 -20.724 1.00 70.50 105 ILE A N 1
ATOM 797 C CA . ILE A 1 105 ? 5.199 -2.591 -21.637 1.00 70.50 105 ILE A CA 1
ATOM 798 C C . ILE A 1 105 ? 6.677 -2.936 -21.396 1.00 70.50 105 ILE A C 1
ATOM 800 O O . ILE A 1 105 ? 7.460 -2.999 -22.348 1.00 70.50 105 ILE A O 1
ATOM 804 N N . ILE A 1 106 ? 7.073 -3.143 -20.136 1.00 69.50 106 ILE A N 1
ATOM 805 C CA . ILE A 1 106 ? 8.462 -3.435 -19.768 1.00 69.50 106 ILE A CA 1
ATOM 806 C C . ILE A 1 106 ? 8.800 -4.909 -19.988 1.00 69.50 106 ILE A C 1
ATOM 808 O O . ILE A 1 106 ? 9.882 -5.213 -20.502 1.00 69.50 106 ILE A O 1
ATOM 812 N N . LEU A 1 107 ? 7.919 -5.823 -19.574 1.00 67.12 107 LEU A N 1
ATOM 813 C CA . LEU A 1 107 ? 8.202 -7.258 -19.475 1.00 67.12 107 LEU A CA 1
ATOM 814 C C . LEU A 1 107 ? 7.760 -8.069 -20.688 1.00 67.12 107 LEU A C 1
ATOM 816 O O . LEU A 1 107 ? 8.246 -9.186 -20.831 1.00 67.12 107 LEU A O 1
ATOM 820 N N . SER A 1 108 ? 6.919 -7.528 -21.576 1.00 66.50 108 SER A N 1
ATOM 821 C CA . SER A 1 108 ? 6.524 -8.210 -22.810 1.00 66.50 108 SER A CA 1
ATOM 822 C C . SER A 1 108 ? 7.378 -7.749 -24.000 1.00 66.50 108 SER A C 1
ATOM 824 O O . SER A 1 108 ? 7.042 -6.774 -24.677 1.00 66.50 108 SER A O 1
ATOM 826 N N . PRO A 1 109 ? 8.492 -8.440 -24.320 1.00 57.50 109 PRO A N 1
ATOM 827 C CA . PRO A 1 109 ? 9.227 -8.202 -25.562 1.00 57.50 109 PRO A CA 1
ATOM 828 C C . PRO A 1 109 ? 8.398 -8.559 -26.809 1.00 57.50 109 PRO A C 1
ATOM 830 O O . PRO A 1 109 ? 8.753 -8.148 -27.913 1.00 57.50 109 PRO A O 1
ATOM 833 N N . GLU A 1 110 ? 7.307 -9.313 -26.645 1.00 58.81 110 GLU A N 1
ATOM 834 C CA . GLU A 1 110 ? 6.418 -9.749 -27.725 1.00 58.81 110 GLU A CA 1
ATOM 835 C C . GLU A 1 110 ? 5.326 -8.730 -28.066 1.00 58.81 110 GLU A C 1
ATOM 837 O O . GLU A 1 110 ? 4.853 -8.717 -29.203 1.00 58.81 110 GLU A O 1
ATOM 842 N N . ALA A 1 111 ? 4.984 -7.828 -27.137 1.00 57.16 111 ALA A N 1
ATOM 843 C CA . ALA A 1 111 ? 3.970 -6.787 -27.339 1.00 57.16 111 ALA A CA 1
ATOM 844 C C . ALA A 1 111 ? 4.265 -5.870 -28.537 1.00 57.16 111 ALA A C 1
ATOM 846 O O . ALA A 1 111 ? 3.363 -5.256 -29.096 1.00 57.16 111 ALA A O 1
ATOM 847 N N . TYR A 1 112 ? 5.526 -5.798 -28.958 1.00 57.50 112 TYR A N 1
ATOM 848 C CA . TYR A 1 112 ? 5.958 -4.930 -30.042 1.00 57.50 112 TYR A CA 1
ATOM 849 C C . TYR A 1 112 ? 5.845 -5.555 -31.444 1.00 57.50 112 TYR A C 1
ATOM 851 O O . TYR A 1 112 ? 6.286 -4.945 -32.410 1.00 57.50 112 TYR A O 1
ATOM 859 N N . GLY A 1 113 ? 5.279 -6.759 -31.599 1.00 58.84 113 GLY A N 1
ATOM 860 C CA . GLY A 1 113 ? 4.951 -7.314 -32.924 1.00 58.84 113 GLY A CA 1
ATOM 861 C C . GLY A 1 113 ? 6.154 -7.648 -33.825 1.00 58.84 113 GLY A C 1
ATOM 862 O O . GLY A 1 113 ? 5.990 -8.096 -34.957 1.00 58.84 113 GLY A O 1
ATOM 863 N N . TYR A 1 114 ? 7.383 -7.501 -33.330 1.00 64.62 114 TYR A N 1
ATOM 864 C CA . TYR A 1 114 ? 8.616 -7.685 -34.098 1.00 64.62 114 TYR A CA 1
ATOM 865 C C . TYR A 1 114 ? 9.114 -9.136 -34.108 1.00 64.62 114 TYR A C 1
ATOM 867 O O . TYR A 1 114 ? 10.305 -9.387 -33.916 1.00 64.62 114 TYR A O 1
ATOM 875 N N . LYS A 1 115 ? 8.233 -10.123 -34.326 1.00 70.62 115 LYS A N 1
ATOM 876 C CA . LYS A 1 115 ? 8.663 -11.537 -34.412 1.00 70.62 115 LYS A CA 1
ATOM 877 C C . LYS A 1 115 ? 9.707 -11.765 -35.517 1.00 70.62 115 LYS A C 1
ATOM 879 O O . LYS A 1 115 ? 10.564 -12.627 -35.360 1.00 70.62 115 LYS A O 1
ATOM 884 N N . TRP A 1 116 ? 9.670 -10.954 -36.576 1.00 78.81 116 TRP A N 1
ATOM 885 C CA . TRP A 1 116 ? 10.579 -11.004 -37.726 1.00 78.81 116 TRP A CA 1
ATOM 886 C C . TRP A 1 116 ? 11.956 -10.355 -37.487 1.00 78.81 116 TRP A C 1
ATOM 888 O O . TRP A 1 116 ? 12.863 -10.534 -38.294 1.00 78.81 116 TRP A O 1
ATOM 898 N N . VAL A 1 117 ? 12.148 -9.613 -36.390 1.00 80.81 117 VAL A N 1
ATOM 899 C CA . VAL A 1 117 ? 13.411 -8.911 -36.106 1.00 80.81 117 VAL A CA 1
ATOM 900 C C . VAL A 1 117 ? 14.385 -9.837 -35.352 1.00 80.81 117 VAL A C 1
ATOM 902 O O . VAL A 1 117 ? 13.971 -10.526 -34.407 1.00 80.81 117 VAL A O 1
ATOM 905 N N . PRO A 1 118 ? 15.693 -9.846 -35.685 1.00 84.38 118 PRO A N 1
ATOM 906 C CA . PRO A 1 118 ? 16.697 -10.594 -34.929 1.00 84.38 118 PRO A CA 1
ATOM 907 C C . PRO A 1 118 ? 16.690 -10.247 -33.434 1.00 84.38 118 PRO A C 1
ATOM 909 O O . PRO A 1 118 ? 16.430 -9.109 -33.038 1.00 84.38 118 PRO A O 1
ATOM 912 N N . TRP A 1 119 ? 16.995 -11.228 -32.581 1.00 77.56 119 TRP A N 1
ATOM 913 C CA . TRP A 1 119 ? 16.914 -11.066 -31.123 1.00 77.56 119 TRP A CA 1
ATOM 914 C C . TRP A 1 119 ? 17.801 -9.928 -30.583 1.00 77.56 119 TRP A C 1
ATOM 916 O O . TRP A 1 119 ? 17.372 -9.169 -29.714 1.00 77.56 119 TRP A O 1
ATOM 926 N N . SER A 1 120 ? 19.002 -9.751 -31.141 1.00 78.69 120 SER A N 1
ATOM 927 C CA . SER A 1 120 ? 19.924 -8.664 -30.780 1.00 78.69 120 SER A CA 1
ATOM 928 C C . SER A 1 120 ? 19.315 -7.277 -31.017 1.00 78.69 120 SER A C 1
ATOM 930 O O . SER A 1 120 ? 19.376 -6.411 -30.144 1.00 78.69 120 SER A O 1
ATOM 932 N N . MET A 1 121 ? 18.658 -7.085 -32.162 1.00 79.44 121 MET A N 1
ATOM 933 C CA . MET A 1 121 ? 18.017 -5.823 -32.524 1.00 79.44 121 MET A CA 1
ATOM 934 C C . MET A 1 121 ? 16.751 -5.577 -31.693 1.00 79.44 121 MET A C 1
ATOM 936 O O . MET A 1 121 ? 16.530 -4.462 -31.225 1.00 79.44 121 MET A O 1
ATOM 940 N N . ARG A 1 122 ? 15.969 -6.626 -31.391 1.00 78.94 122 ARG A N 1
ATOM 941 C CA . ARG A 1 122 ? 14.852 -6.538 -30.430 1.00 78.94 122 ARG A CA 1
ATOM 942 C C . ARG A 1 122 ? 15.315 -6.080 -29.048 1.00 78.94 122 ARG A C 1
ATOM 944 O O . ARG A 1 122 ? 14.677 -5.219 -28.443 1.00 78.94 122 ARG A O 1
ATOM 951 N N . ARG A 1 123 ? 16.436 -6.617 -28.555 1.00 79.25 123 ARG A N 1
ATOM 952 C CA . ARG A 1 123 ? 17.024 -6.225 -27.265 1.00 79.25 123 ARG A CA 1
ATOM 953 C C . ARG A 1 123 ? 17.437 -4.751 -27.260 1.00 79.25 123 ARG A C 1
ATOM 955 O O . ARG A 1 123 ? 17.115 -4.044 -26.311 1.00 79.25 123 ARG A O 1
ATOM 962 N N . LEU A 1 124 ? 18.079 -4.269 -28.326 1.00 80.62 124 LEU A N 1
ATOM 963 C CA . LEU A 1 124 ? 18.453 -2.856 -28.473 1.00 80.62 124 LEU A CA 1
ATOM 964 C C . LEU A 1 124 ? 17.233 -1.927 -28.508 1.00 80.62 124 LEU A C 1
ATOM 966 O O . LEU A 1 124 ? 17.201 -0.933 -27.782 1.00 80.62 124 LEU A O 1
ATOM 970 N N . LEU A 1 125 ? 16.210 -2.273 -29.295 1.00 79.62 125 LEU A N 1
ATOM 971 C CA . LEU A 1 125 ? 14.965 -1.507 -29.371 1.00 79.62 125 LEU A CA 1
ATOM 972 C C . LEU A 1 125 ? 14.264 -1.445 -28.009 1.00 79.62 125 LEU A C 1
ATOM 974 O O . LEU A 1 125 ? 13.877 -0.362 -27.579 1.00 79.62 125 LEU A O 1
ATOM 978 N N . ARG A 1 126 ? 14.177 -2.569 -27.283 1.00 79.62 126 ARG A N 1
ATOM 979 C CA . ARG A 1 126 ? 13.610 -2.611 -25.925 1.00 79.62 126 ARG A CA 1
ATOM 980 C C . ARG A 1 126 ? 14.357 -1.681 -24.970 1.00 79.62 126 ARG A C 1
ATOM 982 O O . ARG A 1 126 ? 13.719 -0.900 -24.270 1.00 79.62 126 ARG A O 1
ATOM 989 N N . ARG A 1 127 ? 15.694 -1.735 -24.956 1.00 82.81 127 ARG A N 1
ATOM 990 C CA . ARG A 1 127 ? 16.524 -0.873 -24.099 1.00 82.81 127 ARG A CA 1
ATOM 991 C C . ARG A 1 127 ? 16.343 0.610 -24.425 1.00 82.81 127 ARG A C 1
ATOM 993 O O . ARG A 1 127 ? 16.179 1.414 -23.515 1.00 82.81 127 ARG A O 1
ATOM 1000 N N . ASN A 1 1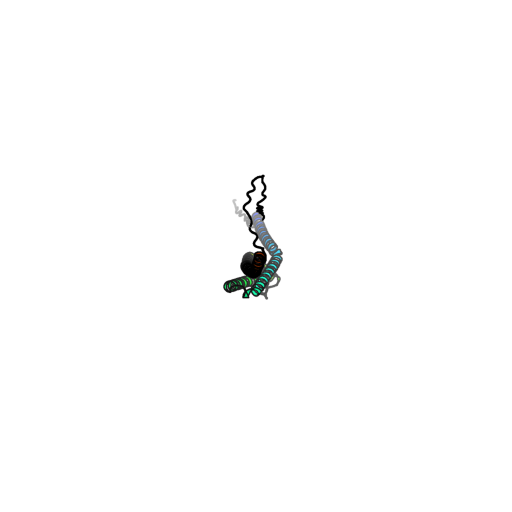28 ? 16.325 0.975 -25.707 1.00 82.56 128 ASN A N 1
ATOM 1001 C CA . ASN A 1 128 ? 16.120 2.363 -26.132 1.00 82.56 128 ASN A CA 1
ATOM 1002 C C . ASN A 1 128 ? 14.719 2.872 -25.751 1.00 82.56 128 ASN A C 1
ATOM 1004 O O . ASN A 1 128 ? 14.577 3.951 -25.179 1.00 82.56 128 ASN A O 1
ATOM 1008 N N . THR A 1 129 ? 13.679 2.070 -25.993 1.00 81.69 129 THR A N 1
ATOM 1009 C CA . THR A 1 129 ? 12.307 2.405 -25.591 1.00 81.69 129 THR A CA 1
ATOM 1010 C C . THR A 1 129 ? 12.185 2.557 -24.077 1.00 81.69 129 THR A C 1
ATOM 1012 O O . THR A 1 129 ? 11.550 3.502 -23.609 1.00 81.69 129 THR A O 1
ATOM 1015 N N . PHE A 1 130 ? 12.832 1.679 -23.304 1.00 83.62 130 PHE A N 1
ATOM 1016 C CA . PHE A 1 130 ? 12.905 1.814 -21.853 1.00 83.62 130 PHE A CA 1
ATOM 1017 C C . PHE A 1 130 ? 13.573 3.127 -21.447 1.00 83.62 130 PHE A C 1
ATOM 1019 O O . PHE A 1 130 ? 12.978 3.878 -20.686 1.00 83.62 130 PHE A O 1
ATOM 1026 N N . LEU A 1 131 ? 14.752 3.451 -21.986 1.00 84.25 131 LEU A N 1
ATOM 1027 C CA . LEU A 1 131 ? 15.460 4.692 -21.658 1.00 84.25 131 LEU A CA 1
ATOM 1028 C C . LEU A 1 131 ? 14.615 5.939 -21.959 1.00 84.25 131 LEU A C 1
ATOM 1030 O O . LEU A 1 131 ? 14.547 6.842 -21.128 1.00 84.25 131 LEU A O 1
ATOM 1034 N N . ARG A 1 132 ? 13.907 5.963 -23.097 1.00 83.00 132 ARG A N 1
ATOM 1035 C CA . ARG A 1 132 ? 12.991 7.061 -23.458 1.00 83.00 132 ARG A CA 1
ATOM 1036 C C . ARG A 1 132 ? 11.808 7.189 -22.501 1.00 83.00 132 ARG A C 1
ATOM 1038 O O . ARG A 1 132 ? 11.367 8.297 -22.211 1.00 83.00 132 ARG A O 1
ATOM 1045 N N . ASN A 1 133 ? 11.290 6.063 -22.018 1.00 83.06 133 ASN A N 1
ATOM 1046 C CA . ASN A 1 133 ? 10.095 6.028 -21.179 1.00 83.06 133 ASN A CA 1
ATOM 1047 C C . ASN A 1 133 ? 10.399 5.949 -19.677 1.00 83.06 133 ASN A C 1
ATOM 1049 O O . ASN A 1 133 ? 9.470 6.052 -18.881 1.00 83.06 133 ASN A O 1
ATOM 1053 N N . LYS A 1 134 ? 11.667 5.811 -19.270 1.00 85.25 134 LYS A N 1
ATOM 1054 C CA . LYS A 1 134 ? 12.099 5.597 -17.878 1.00 85.25 134 LYS A CA 1
ATOM 1055 C C . LYS A 1 134 ? 11.531 6.647 -16.930 1.00 85.25 134 LYS A C 1
ATOM 1057 O O . LYS A 1 134 ? 11.016 6.309 -15.871 1.00 85.25 134 LYS A O 1
ATOM 1062 N N . GLN A 1 135 ? 11.571 7.919 -17.324 1.00 86.50 135 GLN A N 1
ATOM 1063 C CA . GLN A 1 135 ? 11.043 9.004 -16.498 1.00 86.50 135 GLN A CA 1
ATOM 1064 C C . GLN A 1 135 ? 9.522 8.906 -16.321 1.00 86.50 135 GLN A C 1
ATOM 1066 O O . GLN A 1 135 ? 9.039 9.032 -15.200 1.00 86.50 135 GLN A O 1
ATOM 1071 N N . LYS A 1 136 ? 8.784 8.610 -17.400 1.00 85.62 136 LYS A N 1
ATOM 1072 C CA . LYS A 1 136 ? 7.324 8.413 -17.361 1.00 85.62 136 LYS A CA 1
ATOM 1073 C C . LYS A 1 136 ? 6.936 7.196 -16.519 1.00 85.62 136 LYS A C 1
ATOM 1075 O O . LYS A 1 136 ? 5.963 7.237 -15.776 1.00 85.62 136 LYS A O 1
ATOM 1080 N N . LEU A 1 137 ? 7.719 6.125 -16.619 1.00 84.44 137 LEU A N 1
ATOM 1081 C CA . LEU A 1 137 ? 7.558 4.912 -15.820 1.00 84.44 137 LEU A CA 1
ATOM 1082 C C . LEU A 1 137 ? 7.777 5.190 -14.332 1.00 84.44 137 LEU A C 1
ATOM 1084 O O . LEU A 1 137 ? 6.958 4.792 -13.510 1.00 84.44 137 LEU A O 1
ATOM 1088 N N . ASN A 1 138 ? 8.834 5.924 -13.987 1.00 86.44 138 ASN A N 1
ATOM 1089 C CA . ASN A 1 138 ? 9.106 6.307 -12.605 1.00 86.44 138 ASN A CA 1
ATOM 1090 C C . ASN A 1 138 ? 8.026 7.235 -12.038 1.00 86.44 138 ASN A C 1
ATOM 1092 O O . ASN A 1 138 ? 7.631 7.058 -10.888 1.00 86.44 138 ASN A O 1
ATOM 1096 N N . SER A 1 139 ? 7.517 8.190 -12.825 1.00 88.00 139 SER A N 1
ATOM 1097 C CA . SER A 1 139 ? 6.409 9.040 -12.377 1.00 88.00 139 SER A CA 1
ATOM 1098 C C . SER A 1 139 ? 5.129 8.235 -12.172 1.00 88.00 139 SER A C 1
ATOM 1100 O O . SER A 1 139 ? 4.474 8.402 -11.151 1.00 88.00 139 SER A O 1
ATOM 1102 N N . ALA A 1 140 ? 4.807 7.318 -13.089 1.00 83.06 140 ALA A N 1
ATOM 1103 C CA . ALA A 1 140 ? 3.635 6.456 -12.970 1.00 83.06 140 ALA A CA 1
ATOM 1104 C C . ALA A 1 140 ? 3.728 5.527 -11.749 1.00 83.06 140 ALA A C 1
ATOM 1106 O O . ALA A 1 140 ? 2.758 5.384 -11.006 1.00 83.06 140 ALA A O 1
ATOM 1107 N N . LEU A 1 141 ? 4.910 4.958 -11.490 1.00 86.12 141 LEU A N 1
ATOM 1108 C CA . LEU A 1 141 ? 5.181 4.193 -10.274 1.00 86.12 141 LEU A CA 1
ATOM 1109 C C . LEU A 1 141 ? 5.015 5.062 -9.019 1.00 86.12 141 LEU A C 1
ATOM 1111 O O . LEU A 1 141 ? 4.393 4.625 -8.057 1.00 86.12 141 LEU A O 1
ATOM 1115 N N . GLY A 1 142 ? 5.521 6.298 -9.039 1.00 86.50 142 GLY A N 1
ATOM 1116 C CA . GLY A 1 142 ? 5.323 7.263 -7.957 1.00 86.50 142 GLY A CA 1
ATOM 1117 C C . GLY A 1 142 ? 3.843 7.519 -7.672 1.00 86.50 142 GLY A C 1
ATOM 1118 O O . GLY A 1 142 ? 3.423 7.448 -6.520 1.00 86.50 142 GLY A O 1
ATOM 1119 N N . THR A 1 143 ? 3.033 7.714 -8.716 1.00 86.56 143 THR A N 1
ATOM 1120 C CA . THR A 1 143 ? 1.576 7.859 -8.589 1.00 86.56 143 THR A CA 1
ATOM 1121 C C . THR A 1 143 ? 0.922 6.599 -8.020 1.00 86.56 143 THR A C 1
ATOM 1123 O O . THR A 1 143 ? 0.059 6.702 -7.153 1.00 86.56 143 THR A O 1
ATOM 1126 N N . ALA A 1 144 ? 1.327 5.404 -8.459 1.00 82.50 144 ALA A N 1
ATOM 1127 C CA . ALA A 1 144 ? 0.792 4.153 -7.922 1.00 82.50 144 ALA A CA 1
ATOM 1128 C C . ALA A 1 144 ? 1.103 3.992 -6.421 1.00 82.50 144 ALA A C 1
ATOM 1130 O O . ALA A 1 144 ? 0.209 3.647 -5.646 1.00 82.50 144 ALA A O 1
ATOM 1131 N N . ILE A 1 145 ? 2.331 4.316 -5.999 1.00 86.38 145 ILE A N 1
ATOM 1132 C CA . ILE A 1 145 ? 2.742 4.320 -4.586 1.00 86.38 145 ILE A CA 1
ATOM 1133 C C . ILE A 1 145 ? 1.921 5.338 -3.790 1.00 86.38 145 ILE A C 1
ATOM 1135 O O . ILE A 1 145 ? 1.409 5.018 -2.720 1.00 86.38 145 ILE A O 1
ATOM 1139 N N . GLU A 1 146 ? 1.747 6.553 -4.311 1.00 90.25 146 GLU A N 1
ATOM 1140 C CA . GLU A 1 146 ? 0.940 7.586 -3.660 1.00 90.25 146 GLU A CA 1
ATOM 1141 C C . GLU A 1 146 ? -0.506 7.119 -3.443 1.00 90.25 146 GLU A C 1
ATOM 1143 O O . GLU A 1 146 ? -1.063 7.309 -2.361 1.00 90.25 146 GLU A O 1
ATOM 1148 N N . LYS A 1 147 ? -1.095 6.441 -4.435 1.00 84.75 147 LYS A N 1
ATOM 1149 C CA . LYS A 1 147 ? -2.439 5.863 -4.326 1.00 84.75 147 LYS A CA 1
ATOM 1150 C C . LYS A 1 147 ? -2.520 4.709 -3.333 1.00 84.75 147 LYS A C 1
ATOM 1152 O O . LYS A 1 147 ? -3.487 4.657 -2.575 1.00 84.75 147 LYS A O 1
ATOM 1157 N N . ARG A 1 148 ? -1.506 3.840 -3.259 1.00 86.12 148 ARG A N 1
ATOM 1158 C CA . ARG A 1 148 ? -1.409 2.826 -2.196 1.00 86.12 148 ARG A CA 1
ATOM 1159 C C . ARG A 1 148 ? -1.388 3.480 -0.812 1.00 86.12 148 ARG A C 1
ATOM 1161 O O . ARG A 1 148 ? -2.177 3.105 0.051 1.00 86.12 148 ARG A O 1
ATOM 1168 N N . LEU A 1 149 ? -0.546 4.495 -0.618 1.00 88.62 149 LEU A N 1
ATOM 1169 C CA . LEU A 1 149 ? -0.454 5.229 0.647 1.00 88.62 149 LEU A CA 1
ATOM 1170 C C . LEU A 1 149 ? -1.757 5.973 0.984 1.00 88.62 149 LEU A C 1
ATOM 1172 O O . LEU A 1 149 ? -2.123 6.076 2.152 1.00 88.62 149 LEU A O 1
ATOM 1176 N N . GLU A 1 150 ? -2.480 6.490 -0.014 1.00 88.75 150 GLU A N 1
ATOM 1177 C CA . GLU A 1 150 ? -3.815 7.069 0.183 1.00 88.75 150 GLU A CA 1
ATOM 1178 C C . GLU A 1 150 ? -4.786 6.027 0.760 1.00 88.75 150 GLU A C 1
ATOM 1180 O O . GLU A 1 150 ? -5.473 6.316 1.742 1.00 88.75 150 GLU A O 1
ATOM 1185 N N . ILE A 1 151 ? -4.795 4.807 0.213 1.00 83.56 151 ILE A N 1
ATOM 1186 C CA . ILE A 1 151 ? -5.622 3.701 0.719 1.00 83.56 151 ILE A CA 1
ATOM 1187 C C . ILE A 1 151 ? -5.224 3.337 2.156 1.00 83.56 151 ILE A C 1
ATOM 1189 O O . ILE A 1 151 ? -6.095 3.231 3.016 1.00 83.56 151 ILE A O 1
ATOM 1193 N N . GLU A 1 152 ? -3.928 3.210 2.448 1.00 84.94 152 GLU A N 1
ATOM 1194 C CA . GLU A 1 152 ? -3.434 2.889 3.797 1.00 84.94 152 GLU A CA 1
ATOM 1195 C C . GLU A 1 152 ? -3.825 3.950 4.833 1.00 84.94 152 GLU A C 1
ATOM 1197 O O . GLU A 1 152 ? -4.209 3.615 5.958 1.00 84.94 152 GLU A O 1
ATOM 1202 N N . ARG A 1 153 ? -3.793 5.235 4.461 1.00 88.88 153 ARG A N 1
ATOM 1203 C CA . ARG A 1 153 ? -4.252 6.327 5.334 1.00 88.88 153 ARG A CA 1
ATOM 1204 C C . ARG A 1 153 ? -5.752 6.260 5.589 1.00 88.88 153 ARG A C 1
ATOM 1206 O O . ARG A 1 153 ? -6.177 6.428 6.732 1.00 88.88 153 ARG A O 1
ATOM 1213 N N . ILE A 1 154 ? -6.548 6.018 4.546 1.00 85.94 154 ILE A N 1
ATOM 1214 C CA . ILE A 1 154 ? -8.003 5.862 4.671 1.00 85.94 154 ILE A CA 1
ATOM 1215 C C . ILE A 1 154 ? -8.319 4.686 5.598 1.00 85.94 154 ILE A C 1
ATOM 1217 O O . ILE A 1 154 ? -9.120 4.835 6.521 1.00 85.94 154 ILE A O 1
ATOM 1221 N N . TYR A 1 155 ? -7.646 3.553 5.396 1.00 83.31 155 TYR A N 1
ATOM 1222 C CA . TYR A 1 155 ? -7.803 2.363 6.222 1.00 83.31 155 TYR A CA 1
ATOM 1223 C C . TYR A 1 155 ? -7.428 2.630 7.683 1.00 83.31 155 TYR A C 1
ATOM 1225 O O . TYR A 1 155 ? -8.238 2.391 8.573 1.00 83.31 155 TYR A O 1
ATOM 1233 N N . SER A 1 156 ? -6.254 3.214 7.936 1.00 86.00 156 SER A N 1
ATOM 1234 C CA . SER A 1 156 ? -5.791 3.534 9.294 1.00 86.00 156 SER A CA 1
ATOM 1235 C C . SER A 1 156 ? -6.752 4.485 10.014 1.00 86.00 156 SER A C 1
ATOM 1237 O O . SER A 1 156 ? -7.050 4.310 11.193 1.00 86.00 156 SER A O 1
ATOM 1239 N N . SER A 1 157 ? -7.292 5.476 9.297 1.00 87.31 157 SER A N 1
ATOM 1240 C CA . SER A 1 157 ? -8.287 6.399 9.847 1.00 87.31 157 SER A CA 1
ATOM 1241 C C . SER A 1 157 ? -9.604 5.696 10.188 1.00 87.31 157 SER A C 1
ATOM 1243 O O . SER A 1 157 ? -10.155 5.925 11.266 1.00 87.31 157 SER A O 1
ATOM 1245 N N . ALA A 1 158 ? -10.099 4.826 9.303 1.00 81.94 158 ALA A N 1
ATOM 1246 C CA . ALA A 1 158 ? -11.317 4.056 9.539 1.00 81.94 158 ALA A CA 1
ATOM 1247 C C . ALA A 1 158 ? -11.152 3.072 10.708 1.00 81.94 158 ALA A C 1
ATOM 1249 O O . ALA A 1 158 ? -12.022 2.998 11.575 1.00 81.94 158 ALA A O 1
ATOM 1250 N N . PHE A 1 159 ? -10.013 2.382 10.775 1.00 83.31 159 PHE A N 1
ATOM 1251 C CA . PHE A 1 159 ? -9.686 1.449 11.847 1.00 83.31 159 PHE A CA 1
ATOM 1252 C C . PHE A 1 159 ? -9.636 2.146 13.209 1.00 83.31 159 PHE A C 1
ATOM 1254 O O . PHE A 1 159 ? -10.300 1.708 14.144 1.00 83.31 159 PHE A O 1
ATOM 1261 N N . ASN A 1 160 ? -8.944 3.284 13.310 1.00 86.00 160 ASN A N 1
ATOM 1262 C CA . ASN A 1 160 ? -8.871 4.047 14.558 1.00 86.00 160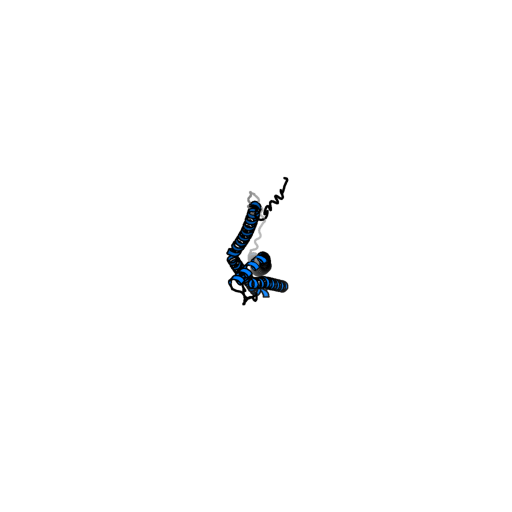 ASN A CA 1
ATOM 1263 C C . ASN A 1 160 ? -10.251 4.518 15.039 1.00 86.00 160 ASN A C 1
ATOM 1265 O O . ASN A 1 160 ? -10.526 4.489 16.235 1.00 86.00 160 ASN A O 1
ATOM 1269 N N . ARG A 1 161 ? -11.145 4.907 14.118 1.00 85.00 161 ARG A N 1
ATOM 1270 C CA . ARG A 1 161 ? -12.535 5.250 14.466 1.00 85.00 161 ARG A CA 1
ATOM 1271 C C . ARG A 1 161 ? -13.304 4.044 14.991 1.00 85.00 161 ARG A C 1
ATOM 1273 O O . ARG A 1 161 ? -14.054 4.179 15.949 1.00 85.00 161 ARG A O 1
ATOM 1280 N N . LEU A 1 162 ? -13.123 2.876 14.379 1.00 81.88 162 LEU A N 1
ATOM 1281 C CA . LEU A 1 162 ? -13.780 1.650 14.823 1.00 81.88 162 LEU A CA 1
ATOM 1282 C C . LEU A 1 162 ? -13.289 1.231 16.215 1.00 81.88 162 LEU A C 1
ATOM 1284 O O . LEU A 1 162 ? -14.109 0.900 17.067 1.00 81.88 162 LEU A O 1
ATOM 1288 N N . VAL A 1 163 ? -11.981 1.316 16.470 1.00 84.00 163 VAL A N 1
ATOM 1289 C CA . VAL A 1 163 ? -11.397 1.063 17.796 1.00 84.00 163 VAL A CA 1
ATOM 1290 C C . VAL A 1 163 ? -11.952 2.036 18.838 1.00 84.00 163 VAL A C 1
ATOM 1292 O O . VAL A 1 163 ? -12.360 1.587 19.905 1.00 84.00 163 VAL A O 1
ATOM 1295 N N . ASP A 1 164 ? -12.043 3.334 18.529 1.00 88.75 164 ASP A N 1
ATOM 1296 C CA . ASP A 1 164 ? -12.626 4.332 19.441 1.00 88.75 164 ASP A CA 1
ATOM 1297 C C . ASP A 1 164 ? -14.097 4.021 19.768 1.00 88.75 164 ASP A C 1
ATOM 1299 O O . ASP A 1 164 ? -14.498 4.044 20.930 1.00 88.75 164 ASP A O 1
ATOM 1303 N N . ILE A 1 165 ? -14.902 3.644 18.767 1.00 86.75 165 ILE A N 1
ATOM 1304 C CA . ILE A 1 165 ? -16.310 3.263 18.967 1.00 86.75 165 ILE A CA 1
ATOM 1305 C C . ILE A 1 165 ? -16.423 2.021 19.857 1.00 86.75 165 ILE A C 1
ATOM 1307 O O . ILE A 1 165 ? -17.216 2.010 20.802 1.00 86.75 165 ILE A O 1
ATOM 1311 N N . VAL A 1 166 ? -15.636 0.978 19.581 1.00 85.00 166 VAL A N 1
ATOM 1312 C CA . VAL A 1 166 ? -15.641 -0.257 20.378 1.00 85.00 166 VAL A CA 1
ATOM 1313 C C . VAL A 1 166 ? -15.217 0.038 21.814 1.00 85.00 166 VAL A C 1
ATOM 1315 O O . VAL A 1 166 ? -15.898 -0.378 22.748 1.00 85.00 166 VAL A O 1
ATOM 1318 N N . PHE A 1 167 ? -14.152 0.815 22.002 1.00 89.81 167 PHE A N 1
ATOM 1319 C CA . PHE A 1 167 ? -13.652 1.186 23.322 1.00 89.81 167 PHE A CA 1
ATOM 1320 C C . PHE A 1 167 ? -14.684 1.987 24.126 1.00 89.81 167 PHE A C 1
ATOM 1322 O O . PHE A 1 167 ? -14.978 1.639 25.270 1.00 89.81 167 PHE A O 1
ATOM 1329 N N . ARG A 1 168 ? -15.321 2.995 23.514 1.00 90.00 168 ARG A N 1
ATOM 1330 C CA . ARG A 1 168 ? -16.420 3.753 24.138 1.00 90.00 168 ARG A CA 1
ATOM 1331 C C . ARG A 1 168 ? -17.596 2.860 24.514 1.00 90.00 168 ARG A C 1
ATOM 1333 O O . ARG A 1 168 ? -18.162 3.026 25.589 1.00 90.00 168 ARG A O 1
ATOM 1340 N N . THR A 1 169 ? -17.952 1.912 23.651 1.00 91.56 169 THR A N 1
ATOM 1341 C CA . THR A 1 169 ? -19.054 0.974 23.909 1.00 91.56 169 THR A CA 1
ATOM 1342 C C . THR A 1 169 ? -18.735 0.073 25.099 1.00 91.56 169 THR A C 1
ATOM 1344 O O . THR A 1 169 ? -19.573 -0.088 25.981 1.00 91.56 169 THR A O 1
ATOM 1347 N N . ILE A 1 170 ? -17.510 -0.456 25.178 1.00 89.81 170 ILE A N 1
ATOM 1348 C CA . ILE A 1 170 ? -17.054 -1.263 26.318 1.00 89.81 170 ILE A CA 1
ATOM 1349 C C . ILE A 1 170 ? -17.098 -0.445 27.611 1.00 89.81 170 ILE A C 1
ATOM 1351 O O . ILE A 1 170 ? -17.631 -0.925 28.606 1.00 89.81 170 ILE A O 1
ATOM 1355 N N . ILE A 1 171 ? -16.604 0.797 27.600 1.00 92.25 171 ILE A N 1
ATOM 1356 C CA . ILE A 1 171 ? -16.670 1.680 28.774 1.00 92.25 171 ILE A CA 1
ATOM 1357 C C . ILE A 1 171 ? -18.120 1.914 29.199 1.00 92.25 171 ILE A C 1
ATOM 1359 O O . ILE A 1 171 ? -18.429 1.784 30.379 1.00 92.25 171 ILE A O 1
ATOM 1363 N N . MET A 1 172 ? -19.020 2.218 28.261 1.00 91.31 172 MET A N 1
ATOM 1364 C CA . MET A 1 172 ? -20.438 2.437 28.566 1.00 91.31 172 MET A CA 1
ATOM 1365 C C . MET A 1 172 ? -21.085 1.192 29.187 1.00 91.31 172 MET A C 1
ATOM 1367 O O . MET A 1 172 ? -21.818 1.312 30.165 1.00 91.31 172 MET A O 1
ATOM 1371 N N . LEU A 1 173 ? -20.771 -0.002 28.676 1.00 91.19 173 LEU A N 1
ATOM 1372 C CA . LEU A 1 173 ? -21.255 -1.266 29.239 1.00 91.19 173 LEU A CA 1
ATOM 1373 C C . LEU A 1 173 ? -20.690 -1.532 30.640 1.00 91.19 173 LEU A C 1
ATOM 1375 O O . LEU A 1 173 ? -21.436 -1.945 31.524 1.00 91.19 173 LEU A O 1
ATOM 1379 N N . LEU A 1 174 ? -19.402 -1.257 30.867 1.00 89.56 174 LEU A N 1
ATOM 1380 C CA . LEU A 1 174 ? -18.774 -1.397 32.183 1.00 89.56 174 LEU A CA 1
ATOM 1381 C C . LEU A 1 174 ? -19.381 -0.431 33.201 1.00 89.56 174 LEU A C 1
ATOM 1383 O O . LEU A 1 174 ? -19.716 -0.846 34.305 1.00 89.56 174 LEU A O 1
ATOM 1387 N N . VAL A 1 175 ? -19.572 0.836 32.827 1.00 93.38 175 VAL A N 1
ATOM 1388 C CA . VAL A 1 175 ? -20.204 1.842 33.690 1.00 93.38 175 VAL A CA 1
ATOM 1389 C C . VAL A 1 175 ? -21.650 1.456 33.997 1.00 93.38 175 VAL A C 1
ATOM 1391 O O . VAL A 1 175 ? -22.053 1.519 35.153 1.00 93.38 175 VAL A O 1
ATOM 1394 N N . SER A 1 176 ? -22.411 0.992 33.001 1.00 92.62 176 SER A N 1
ATOM 1395 C CA . SER A 1 176 ? -23.782 0.514 33.211 1.00 92.62 176 SER A CA 1
ATOM 1396 C C . SER A 1 176 ? -23.824 -0.696 34.146 1.00 92.62 176 SER A C 1
ATOM 1398 O O . SER A 1 176 ? -24.666 -0.749 35.036 1.00 92.62 176 SER A O 1
ATOM 1400 N N . SER A 1 177 ? -22.904 -1.652 33.986 1.00 91.00 177 SER A N 1
ATOM 1401 C CA . SER A 1 177 ? -22.813 -2.819 34.866 1.00 91.00 177 SER A CA 1
ATOM 1402 C C . SER A 1 177 ? -22.420 -2.433 36.291 1.00 91.00 177 SER A C 1
ATOM 1404 O O . SER A 1 177 ? -22.974 -2.983 37.237 1.00 91.00 177 SER A O 1
ATOM 1406 N N . LEU A 1 178 ? -21.475 -1.504 36.459 1.00 92.44 178 LEU A N 1
ATOM 1407 C CA . LEU A 1 178 ? -21.079 -1.001 37.775 1.00 92.44 178 LEU A CA 1
ATOM 1408 C C . LEU A 1 178 ? -22.236 -0.273 38.451 1.00 92.44 178 LEU A C 1
ATOM 1410 O O . LEU A 1 178 ? -22.470 -0.485 39.635 1.00 92.44 178 LEU A O 1
ATOM 1414 N N . PHE A 1 179 ? -22.977 0.546 37.704 1.00 94.75 179 PHE A N 1
ATOM 1415 C CA . PHE A 1 179 ? -24.145 1.251 38.218 1.00 94.75 179 PHE A CA 1
ATOM 1416 C C . PHE A 1 179 ? -25.209 0.283 38.752 1.00 94.75 179 PHE A C 1
ATOM 1418 O O . PHE A 1 179 ? -25.704 0.488 39.857 1.00 94.75 179 PHE A O 1
ATOM 1425 N N . GLU A 1 180 ? -25.500 -0.803 38.031 1.00 93.62 180 GLU A N 1
ATOM 1426 C CA . GLU A 1 180 ? -26.430 -1.836 38.509 1.00 93.62 180 GLU A CA 1
ATOM 1427 C C . GLU A 1 180 ? -25.920 -2.554 39.765 1.00 93.62 180 GLU A C 1
ATOM 1429 O O . GLU A 1 180 ? -26.683 -2.784 40.701 1.00 93.62 180 GLU A O 1
ATOM 1434 N N . VAL A 1 181 ? -24.618 -2.850 39.850 1.00 93.75 181 VAL A N 1
ATOM 1435 C CA . VAL A 1 181 ? -24.028 -3.427 41.071 1.00 93.75 181 VAL A CA 1
ATOM 1436 C C . VAL A 1 181 ? -24.150 -2.458 42.249 1.00 93.75 181 VAL A C 1
ATOM 1438 O O . VAL A 1 181 ? -24.572 -2.865 43.328 1.00 93.75 181 VAL A O 1
ATOM 1441 N N . PHE A 1 182 ? -23.831 -1.176 42.056 1.00 93.25 182 PHE A N 1
ATOM 1442 C CA . PHE A 1 182 ? -23.982 -0.161 43.102 1.00 93.25 182 PHE A CA 1
ATOM 1443 C C . PHE A 1 182 ? -25.431 -0.011 43.548 1.00 93.25 182 PHE A C 1
ATOM 1445 O O . PHE A 1 182 ? -25.688 0.094 44.744 1.00 93.25 182 PHE A O 1
ATOM 1452 N N . ARG A 1 183 ? -26.376 -0.043 42.607 1.00 95.50 183 ARG A N 1
ATOM 1453 C CA . ARG A 1 183 ? -27.802 -0.003 42.912 1.00 95.50 183 ARG A CA 1
ATOM 1454 C C . ARG A 1 183 ? -28.214 -1.172 43.808 1.00 95.50 183 ARG A C 1
ATOM 1456 O O . ARG A 1 183 ? -28.843 -0.933 44.832 1.00 95.50 183 ARG A O 1
ATOM 1463 N N . LEU A 1 184 ? -27.816 -2.399 43.468 1.00 94.88 184 LEU A N 1
ATOM 1464 C CA . LEU A 1 184 ? -28.109 -3.587 44.278 1.00 94.88 184 LEU A CA 1
ATOM 1465 C C . LEU A 1 184 ? -27.493 -3.501 45.681 1.00 94.88 184 LEU A C 1
ATOM 1467 O O . LEU A 1 184 ? -28.129 -3.883 46.658 1.00 94.88 184 LEU A O 1
ATOM 1471 N N . VAL A 1 185 ? -26.271 -2.973 45.795 1.00 95.25 185 VAL A N 1
ATOM 1472 C CA . VAL A 1 185 ? -25.612 -2.771 47.096 1.00 95.25 185 VAL A CA 1
ATOM 1473 C C . VAL A 1 185 ? -26.353 -1.733 47.942 1.00 95.25 185 VAL A C 1
ATOM 1475 O O . VAL A 1 185 ? -26.523 -1.944 49.138 1.00 95.25 185 VAL A O 1
ATOM 1478 N N . ILE A 1 186 ? -26.811 -0.629 47.344 1.00 95.75 186 ILE A N 1
ATOM 1479 C CA . ILE A 1 186 ? -27.598 0.390 48.054 1.00 95.75 186 ILE A CA 1
ATOM 1480 C C . ILE A 1 186 ? -28.938 -0.195 48.517 1.00 95.75 186 ILE A C 1
ATOM 1482 O O . ILE A 1 186 ? -29.297 -0.011 49.677 1.00 95.75 186 ILE A O 1
ATOM 1486 N N . GLU A 1 187 ? -29.633 -0.946 47.656 1.00 95.81 187 GLU A N 1
ATOM 1487 C CA . GLU A 1 187 ? -30.891 -1.617 48.013 1.00 95.81 187 GLU A CA 1
ATOM 1488 C C . GLU A 1 187 ? -30.695 -2.593 49.194 1.00 95.81 187 GLU A C 1
ATOM 1490 O O . GLU A 1 187 ? -31.510 -2.599 50.113 1.00 95.81 187 GLU A O 1
ATOM 1495 N N . GLU A 1 188 ? -29.591 -3.348 49.238 1.00 95.69 188 GLU A N 1
ATOM 1496 C CA . GLU A 1 188 ? -29.262 -4.243 50.363 1.00 95.69 188 GLU A CA 1
ATOM 1497 C C . GLU A 1 188 ? -28.889 -3.486 51.655 1.00 95.69 188 GLU A C 1
ATOM 1499 O O . GLU A 1 188 ? -29.218 -3.910 52.761 1.00 95.69 188 GLU A O 1
ATOM 1504 N N . ILE A 1 189 ? -28.212 -2.341 51.555 1.00 95.56 189 ILE A N 1
ATOM 1505 C CA . ILE A 1 189 ? -27.919 -1.513 52.735 1.00 95.56 189 ILE A CA 1
ATOM 1506 C C . ILE A 1 189 ? -29.218 -0.938 53.315 1.00 95.56 189 ILE A C 1
ATOM 1508 O O . ILE A 1 189 ? -29.397 -0.927 54.536 1.00 95.56 189 ILE A O 1
ATOM 1512 N N . ASP A 1 190 ? -30.143 -0.495 52.462 1.00 95.19 190 ASP A N 1
ATOM 1513 C CA . ASP A 1 190 ? -31.440 0.030 52.889 1.00 95.19 190 ASP A CA 1
ATOM 1514 C C . ASP A 1 190 ? -32.305 -1.053 53.553 1.00 95.19 190 ASP A C 1
ATOM 1516 O O . ASP A 1 190 ? -32.925 -0.794 54.593 1.00 95.19 190 ASP A O 1
ATOM 1520 N N . THR A 1 191 ? -32.303 -2.288 53.032 1.00 96.00 191 THR A N 1
ATOM 1521 C CA . THR A 1 191 ? -32.999 -3.411 53.682 1.00 96.00 191 THR A CA 1
ATOM 1522 C C . THR A 1 191 ? -32.394 -3.712 55.053 1.00 96.00 191 THR A C 1
ATOM 1524 O O . THR A 1 191 ? -33.146 -3.807 56.029 1.00 96.00 191 THR A O 1
ATOM 1527 N N . GLN A 1 192 ? -31.065 -3.765 55.188 1.00 95.38 192 GLN A N 1
ATOM 1528 C CA . GLN A 1 192 ? -30.418 -3.985 56.487 1.00 95.38 192 GLN A CA 1
ATOM 1529 C C . GLN A 1 192 ? -30.688 -2.854 57.485 1.00 95.38 192 GLN A C 1
ATOM 1531 O O . GLN A 1 192 ? -31.024 -3.127 58.640 1.00 95.38 192 GLN A O 1
ATOM 1536 N N . ASN A 1 193 ? -30.633 -1.593 57.052 1.00 94.12 193 ASN A N 1
ATOM 1537 C CA . ASN A 1 193 ? -30.967 -0.444 57.897 1.00 94.12 193 ASN A CA 1
ATOM 1538 C C . ASN A 1 193 ? -32.420 -0.499 58.391 1.00 94.12 193 ASN A C 1
ATOM 1540 O O . ASN A 1 193 ? -32.688 -0.196 59.557 1.00 94.12 193 ASN A O 1
ATOM 1544 N N . SER A 1 194 ? -33.357 -0.940 57.544 1.00 94.88 194 SER A N 1
ATOM 1545 C CA . SER A 1 194 ? -34.759 -1.116 57.941 1.00 94.88 194 SER A CA 1
ATOM 1546 C C . SER A 1 194 ? -34.932 -2.205 59.010 1.00 94.88 194 SER A C 1
ATOM 1548 O O . SER A 1 194 ? -35.646 -1.992 59.994 1.00 94.88 194 SER A O 1
ATOM 1550 N N . MET A 1 195 ? -34.215 -3.332 58.889 1.00 94.50 195 MET A N 1
ATOM 1551 C CA . MET A 1 195 ? -34.232 -4.407 59.889 1.00 94.50 195 MET A CA 1
ATOM 1552 C C . MET A 1 195 ? -33.634 -3.947 61.222 1.00 94.50 195 MET A C 1
ATOM 1554 O O . MET A 1 195 ? -34.196 -4.235 62.280 1.00 94.50 195 MET A O 1
ATOM 1558 N N . ILE A 1 196 ? -32.525 -3.200 61.182 1.00 94.06 196 ILE A N 1
ATOM 1559 C CA . ILE A 1 196 ? -31.896 -2.624 62.377 1.00 94.06 196 ILE A CA 1
ATOM 1560 C C . ILE A 1 196 ? -32.868 -1.665 63.075 1.00 94.06 196 ILE A C 1
ATOM 1562 O O . ILE A 1 196 ? -33.071 -1.780 64.284 1.00 94.06 196 ILE A O 1
ATOM 1566 N N . SER A 1 197 ? -33.528 -0.771 62.330 1.00 93.94 197 SER A N 1
ATOM 1567 C CA . SER A 1 197 ? -34.538 0.139 62.890 1.0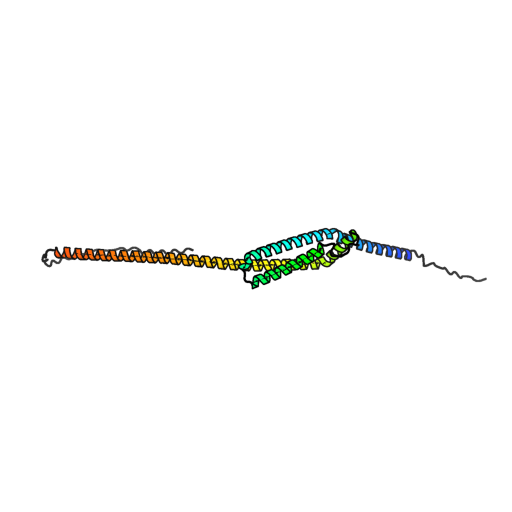0 93.94 197 SER A CA 1
ATOM 1568 C C . SER A 1 197 ? -35.675 -0.624 63.576 1.00 93.94 197 SER A C 1
ATOM 1570 O O . SER A 1 197 ? -36.058 -0.286 64.696 1.00 93.94 197 SER A O 1
ATOM 1572 N N . GLN A 1 198 ? -36.174 -1.696 62.953 1.00 94.00 198 GLN A N 1
ATOM 1573 C CA . GLN A 1 198 ? -37.236 -2.525 63.525 1.00 94.00 198 GLN A CA 1
ATOM 1574 C C . GLN A 1 198 ? -36.797 -3.229 64.821 1.00 94.00 198 GLN A C 1
ATOM 1576 O O . GLN A 1 198 ? -37.581 -3.331 65.769 1.00 94.00 198 GLN A O 1
ATOM 1581 N N . GLN A 1 199 ? -35.543 -3.690 64.901 1.00 93.94 199 GLN A N 1
ATOM 1582 C CA . GLN A 1 199 ? -34.996 -4.250 66.139 1.00 93.94 199 GLN A CA 1
ATOM 1583 C C . GLN A 1 199 ? -34.892 -3.202 67.250 1.00 93.94 199 GLN A C 1
ATOM 1585 O O . GLN A 1 199 ? -35.254 -3.497 68.390 1.00 93.94 199 GLN A O 1
ATOM 1590 N N . TYR A 1 200 ? -34.451 -1.980 66.934 1.00 94.50 200 TYR A N 1
ATOM 1591 C CA . TYR A 1 200 ? -34.407 -0.883 67.904 1.00 94.50 200 TYR A CA 1
ATOM 1592 C C . TYR A 1 200 ? -35.792 -0.554 68.472 1.00 94.50 200 TYR A C 1
ATOM 1594 O O . TYR A 1 200 ? -35.927 -0.396 69.688 1.00 94.50 200 TYR A O 1
ATOM 1602 N N . ASP A 1 201 ? -36.826 -0.506 67.629 1.00 95.06 201 ASP A N 1
ATOM 1603 C CA . ASP A 1 201 ? -38.202 -0.259 68.073 1.00 95.06 201 ASP A CA 1
ATOM 1604 C C . ASP A 1 201 ? -38.731 -1.385 68.973 1.00 95.06 201 ASP A C 1
ATOM 1606 O O . ASP A 1 201 ? -39.362 -1.120 70.000 1.00 95.06 201 ASP A O 1
ATOM 1610 N N . MET A 1 202 ? -38.415 -2.642 68.649 1.00 94.00 202 MET A N 1
ATOM 1611 C CA . MET A 1 202 ? -38.765 -3.795 69.483 1.00 94.00 202 MET A CA 1
ATOM 1612 C C . MET A 1 202 ? -38.072 -3.743 70.853 1.00 94.00 202 MET A C 1
ATOM 1614 O O . MET A 1 202 ? -38.731 -3.941 71.875 1.00 94.00 202 MET A O 1
ATOM 1618 N N . ILE A 1 203 ? -36.769 -3.443 70.897 1.00 94.69 203 ILE A N 1
ATOM 1619 C CA . ILE A 1 203 ? -36.011 -3.302 72.153 1.00 94.69 203 ILE A CA 1
ATOM 1620 C C . ILE A 1 203 ? -36.585 -2.154 72.993 1.00 94.69 203 ILE A C 1
ATOM 1622 O O . ILE A 1 203 ? -36.78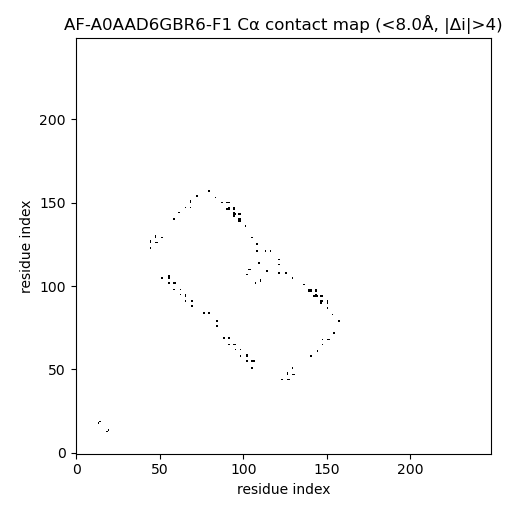7 -2.301 74.199 1.00 94.69 203 ILE A O 1
ATOM 1626 N N . ARG A 1 204 ? -36.911 -1.016 72.366 1.00 94.62 204 ARG A N 1
ATOM 1627 C CA . ARG A 1 204 ? -37.559 0.113 73.047 1.00 94.62 204 ARG A CA 1
ATOM 1628 C C . ARG A 1 204 ? -38.908 -0.292 73.647 1.00 94.62 204 ARG A C 1
ATOM 1630 O O . ARG A 1 204 ? -39.180 0.057 74.794 1.00 94.62 204 ARG A O 1
ATOM 1637 N N . ALA A 1 205 ? -39.734 -1.034 72.910 1.00 93.88 205 ALA A N 1
ATOM 1638 C CA . ALA A 1 205 ? -41.017 -1.524 73.410 1.00 93.88 205 ALA A CA 1
ATOM 1639 C C . ALA A 1 205 ? -40.848 -2.483 74.602 1.00 93.88 205 ALA A C 1
ATOM 1641 O O . ALA A 1 205 ? -41.570 -2.362 75.591 1.00 93.88 205 ALA A O 1
ATOM 1642 N N . GLN A 1 206 ? -39.866 -3.390 74.549 1.00 93.88 206 GLN A N 1
ATOM 1643 C CA . GLN A 1 206 ? -39.541 -4.284 75.666 1.00 93.88 206 GLN A CA 1
ATOM 1644 C C . GLN A 1 206 ? -39.103 -3.509 76.916 1.00 93.88 206 GLN A C 1
ATOM 1646 O O . GLN A 1 206 ? -39.587 -3.803 78.008 1.00 93.88 206 GLN A O 1
ATOM 1651 N N . ASN A 1 207 ? -38.256 -2.488 76.761 1.00 93.06 207 ASN A N 1
ATOM 1652 C CA . ASN A 1 207 ? -37.824 -1.641 77.875 1.00 93.06 207 ASN A CA 1
ATOM 1653 C C . ASN A 1 207 ? -38.992 -0.862 78.499 1.00 93.06 207 ASN A C 1
ATOM 1655 O O . ASN A 1 207 ? -39.087 -0.806 79.721 1.00 93.06 207 ASN A O 1
ATOM 1659 N N . LEU A 1 208 ? -39.919 -0.331 77.691 1.00 93.56 208 LEU A N 1
ATOM 1660 C CA . LEU A 1 208 ? -41.124 0.343 78.197 1.00 93.56 208 LEU A CA 1
ATOM 1661 C C . LEU A 1 208 ? -42.013 -0.593 79.029 1.00 93.56 208 LEU A C 1
ATOM 1663 O O . LEU A 1 208 ? -42.532 -0.189 80.068 1.00 93.56 208 LEU A O 1
ATOM 1667 N N . ILE A 1 209 ? -42.174 -1.849 78.600 1.00 94.00 209 ILE A N 1
ATOM 1668 C CA . ILE A 1 209 ? -42.906 -2.865 79.373 1.00 94.00 209 ILE A CA 1
ATOM 1669 C C . ILE A 1 209 ? -42.183 -3.148 80.695 1.00 94.00 209 ILE A C 1
ATOM 1671 O O . ILE A 1 209 ? -42.822 -3.225 81.744 1.00 94.00 209 ILE A O 1
ATOM 1675 N N . LEU A 1 210 ? -40.854 -3.278 80.658 1.00 93.06 210 LEU A N 1
ATOM 1676 C CA . LEU A 1 210 ? -40.050 -3.529 81.851 1.00 93.06 210 LEU A CA 1
ATOM 1677 C C . LEU A 1 210 ? -40.180 -2.384 82.867 1.00 93.06 210 LEU A C 1
ATOM 1679 O O . LEU A 1 210 ? -40.390 -2.645 84.049 1.00 93.06 210 LEU A O 1
ATOM 1683 N N . GLU A 1 211 ? -40.116 -1.131 82.406 1.00 91.81 211 GLU A N 1
ATOM 1684 C CA . GLU A 1 211 ? -40.308 0.051 83.252 1.00 91.81 211 GLU A CA 1
ATOM 1685 C C . GLU A 1 211 ? -41.712 0.111 83.863 1.00 91.81 211 GLU A C 1
ATOM 1687 O O . GLU A 1 211 ? -41.841 0.427 85.044 1.00 91.81 211 GLU A O 1
ATOM 1692 N N . GLN A 1 212 ? -42.764 -0.252 83.119 1.00 91.12 212 GLN A N 1
ATOM 1693 C CA . GLN A 1 212 ? -44.119 -0.337 83.679 1.00 91.12 212 GLN A CA 1
ATOM 1694 C C . GLN A 1 212 ? -44.224 -1.391 84.789 1.00 91.12 212 GLN A C 1
ATOM 1696 O O . GLN A 1 212 ? -44.850 -1.137 85.820 1.00 91.12 212 GLN A O 1
ATOM 1701 N N . ILE A 1 213 ? -43.599 -2.558 84.606 1.00 91.81 213 ILE A N 1
ATOM 1702 C CA . ILE A 1 213 ? -43.580 -3.627 85.615 1.00 91.81 213 ILE A CA 1
ATOM 1703 C C . ILE A 1 213 ? -42.799 -3.181 86.858 1.00 91.81 213 ILE A C 1
ATOM 1705 O O . ILE A 1 213 ? -43.284 -3.337 87.979 1.00 91.81 213 ILE A O 1
ATOM 1709 N N . LEU A 1 214 ? -41.609 -2.602 86.674 1.00 87.94 214 LEU A N 1
ATOM 1710 C CA . LEU A 1 214 ? -40.779 -2.087 87.767 1.00 87.94 214 LEU A CA 1
ATOM 1711 C C . LEU A 1 214 ? -41.470 -0.950 88.529 1.00 87.94 214 LEU A C 1
ATOM 1713 O O . LEU A 1 214 ? -41.456 -0.957 89.758 1.00 87.94 214 LEU A O 1
ATOM 1717 N N . GLY A 1 215 ? -42.125 -0.025 87.825 1.00 86.62 215 GLY A N 1
ATOM 1718 C CA . GLY A 1 215 ? -42.903 1.053 88.434 1.00 86.62 215 GLY A CA 1
ATOM 1719 C C . GLY A 1 215 ? -44.098 0.545 89.246 1.00 86.62 215 GLY A C 1
ATOM 1720 O O . GLY A 1 215 ? -44.375 1.073 90.319 1.00 86.62 215 GLY A O 1
ATOM 1721 N N . ALA A 1 216 ? -44.771 -0.520 88.797 1.00 81.50 216 ALA A N 1
ATOM 1722 C CA . ALA A 1 216 ? -45.861 -1.153 89.548 1.00 81.50 216 ALA A CA 1
ATOM 1723 C C . ALA A 1 216 ? -45.381 -1.905 90.805 1.00 81.50 216 ALA A C 1
ATOM 1725 O O . ALA A 1 216 ? -46.140 -2.060 91.762 1.00 81.50 216 ALA A O 1
ATOM 1726 N N . LEU A 1 217 ? -44.132 -2.377 90.811 1.00 77.44 217 LEU A N 1
ATOM 1727 C CA . LEU A 1 217 ? -43.513 -3.083 91.937 1.00 77.44 217 LEU A CA 1
ATOM 1728 C C . LEU A 1 217 ? -42.858 -2.145 92.957 1.00 77.44 217 LEU A C 1
ATOM 1730 O O . LEU A 1 217 ? -42.452 -2.609 94.022 1.00 77.44 217 LEU A O 1
ATOM 1734 N N . GLN A 1 218 ? -42.736 -0.851 92.655 1.00 69.06 218 GLN A N 1
ATOM 1735 C CA . GLN A 1 218 ? -42.100 0.110 93.545 1.00 69.06 218 GLN A CA 1
ATOM 1736 C C . GLN A 1 218 ? -43.059 0.445 94.706 1.00 69.06 218 GLN A C 1
ATOM 1738 O O . GLN A 1 218 ? -44.106 1.058 94.486 1.00 69.06 218 GLN A O 1
ATOM 1743 N N . PRO A 1 219 ? -42.755 0.039 95.954 1.00 53.72 219 PRO A N 1
ATOM 1744 C CA . PRO A 1 219 ? -43.623 0.318 97.088 1.00 53.72 219 PRO A CA 1
ATOM 1745 C C . PRO A 1 219 ? -43.675 1.827 97.322 1.00 53.72 219 PRO A C 1
ATOM 1747 O O . PRO A 1 219 ? -42.644 2.498 97.399 1.00 53.72 219 PRO A O 1
ATOM 1750 N N . SER A 1 220 ? -44.889 2.360 97.448 1.00 51.03 220 SER A N 1
ATOM 1751 C CA . SER A 1 220 ? -45.158 3.756 97.780 1.00 51.03 220 SER A CA 1
ATOM 1752 C C . SER A 1 220 ? -44.628 4.077 99.181 1.00 51.03 220 SER A C 1
ATOM 1754 O O . SER A 1 220 ? -45.362 4.010 100.167 1.00 51.03 220 SER A O 1
ATOM 1756 N N . HIS A 1 221 ? -43.342 4.400 99.287 1.00 53.00 221 HIS A N 1
ATOM 1757 C CA . HIS A 1 221 ? -42.770 4.960 100.500 1.00 53.00 221 HIS A CA 1
ATOM 1758 C C . HIS A 1 221 ? -42.784 6.492 100.418 1.00 53.00 221 HIS A C 1
ATOM 1760 O O . HIS A 1 221 ? -42.226 7.061 99.478 1.00 53.00 221 HIS A O 1
ATOM 1766 N N . PRO A 1 222 ? -43.416 7.180 101.385 1.00 46.75 222 PRO A N 1
ATOM 1767 C CA . PRO A 1 222 ? -43.384 8.632 101.455 1.00 46.75 222 PRO A CA 1
ATOM 1768 C C . PRO A 1 222 ? -41.980 9.077 101.883 1.00 46.75 222 PRO A C 1
ATOM 1770 O O . PRO A 1 222 ? -41.522 8.729 102.970 1.00 46.75 222 PRO A O 1
ATOM 1773 N N . ILE A 1 223 ? -41.291 9.841 101.035 1.00 47.94 223 ILE A N 1
ATOM 1774 C CA . ILE A 1 223 ? -39.993 10.437 101.370 1.00 47.94 223 ILE A CA 1
ATOM 1775 C C . ILE A 1 223 ? -40.211 11.894 101.794 1.00 47.94 223 ILE A C 1
ATOM 1777 O O . ILE A 1 223 ? -40.748 12.709 101.045 1.00 47.94 223 ILE A O 1
ATOM 1781 N N . LEU A 1 224 ? -39.800 12.182 103.034 1.00 47.62 224 LEU A N 1
ATOM 1782 C CA . LEU A 1 224 ? -39.681 13.509 103.642 1.00 47.62 224 LEU A CA 1
ATOM 1783 C C . LEU A 1 224 ? -38.649 14.395 102.906 1.00 47.62 224 LEU A C 1
ATOM 1785 O O . LEU A 1 224 ? -37.669 13.874 102.373 1.00 47.62 224 LEU A O 1
ATOM 1789 N N . PRO A 1 225 ? -38.782 15.734 102.967 1.00 43.25 225 PRO A N 1
ATOM 1790 C CA . PRO A 1 225 ? -37.810 16.656 102.394 1.00 43.25 225 PRO A CA 1
ATOM 1791 C C . PRO A 1 225 ? -36.584 16.779 103.311 1.00 43.25 225 PRO A C 1
ATOM 1793 O O . PRO A 1 225 ? -36.687 17.235 104.448 1.00 43.25 225 PRO A O 1
ATOM 1796 N N . GLY A 1 226 ? -35.413 16.393 102.806 1.00 41.88 226 GLY A N 1
ATOM 1797 C CA . GLY A 1 226 ? -34.126 16.570 103.475 1.00 41.88 226 GLY A CA 1
ATOM 1798 C C . GLY A 1 226 ? -33.129 17.224 102.530 1.00 41.88 226 GLY A C 1
ATOM 1799 O O . GLY A 1 226 ? -32.601 16.574 101.634 1.00 41.88 226 GLY A O 1
ATOM 1800 N N . ALA A 1 227 ? -32.900 18.520 102.725 1.00 49.50 227 ALA A N 1
ATOM 1801 C CA . ALA A 1 227 ? -31.860 19.283 102.055 1.00 49.50 227 ALA A CA 1
ATOM 1802 C C . ALA A 1 227 ? -30.472 18.795 102.494 1.00 49.50 227 ALA A C 1
ATOM 1804 O O . ALA A 1 227 ? -30.194 18.761 103.691 1.00 49.50 227 ALA A O 1
ATOM 1805 N N . VAL A 1 228 ? -29.586 18.495 101.543 1.00 46.53 228 VAL A N 1
ATOM 1806 C CA . VAL A 1 228 ? -28.138 18.460 101.784 1.00 46.53 228 VAL A CA 1
ATOM 1807 C C . VAL A 1 228 ? -27.427 19.126 100.611 1.00 46.53 228 VAL A C 1
ATOM 1809 O O . VAL A 1 228 ? -27.794 18.979 99.449 1.00 46.53 228 VAL A O 1
ATOM 1812 N N . HIS A 1 229 ? -26.456 19.940 100.990 1.00 42.75 229 HIS A N 1
ATOM 1813 C CA . HIS A 1 229 ? -25.767 20.986 100.259 1.00 42.75 229 HIS A CA 1
ATOM 1814 C C . HIS A 1 229 ? -24.293 20.572 100.028 1.00 42.75 229 HIS A C 1
ATOM 1816 O O . HIS A 1 229 ? -23.750 19.830 100.844 1.00 42.75 229 HIS A O 1
ATOM 1822 N N . VAL A 1 230 ? -23.678 21.168 98.987 1.00 46.59 230 VAL A N 1
ATOM 1823 C CA . VAL A 1 230 ? -22.233 21.340 98.633 1.00 46.59 230 VAL A CA 1
ATOM 1824 C C . VAL A 1 230 ? -21.376 20.123 98.217 1.00 46.59 230 VAL A C 1
ATOM 1826 O O . VAL A 1 230 ? -21.724 19.002 98.571 1.00 46.59 230 VAL A O 1
ATOM 1829 N N . PRO A 1 231 ? -20.145 20.327 97.667 1.00 54.97 231 PRO A N 1
ATOM 1830 C CA . PRO A 1 231 ? -19.627 21.144 96.531 1.00 54.97 231 PRO A CA 1
ATOM 1831 C C . PRO A 1 231 ? -19.121 20.215 95.386 1.00 54.97 231 PRO A C 1
ATOM 1833 O O . PRO A 1 231 ? -19.005 19.016 95.587 1.00 54.97 231 PRO A O 1
ATOM 1836 N N . GLY A 1 232 ? -18.930 20.630 94.126 1.00 46.28 232 GLY A N 1
ATOM 1837 C CA . GLY A 1 232 ? -17.793 21.414 93.615 1.00 46.28 232 GLY A CA 1
ATOM 1838 C C . GLY A 1 232 ? -16.543 20.544 93.372 1.00 46.28 232 GLY A C 1
ATOM 1839 O O . GLY A 1 232 ? -15.917 20.172 94.351 1.00 46.28 232 GLY A O 1
ATOM 1840 N N . ASP A 1 233 ? -16.204 20.227 92.110 1.00 39.25 233 ASP A N 1
ATOM 1841 C CA . ASP A 1 233 ? -14.829 20.338 91.575 1.00 39.25 233 ASP A CA 1
ATOM 1842 C C . ASP A 1 233 ? -14.707 19.977 90.076 1.00 39.25 233 ASP A C 1
ATOM 1844 O O . ASP A 1 233 ? -15.240 18.978 89.601 1.00 39.25 233 ASP A O 1
ATOM 1848 N N . GLU A 1 234 ? -14.037 20.897 89.375 1.00 42.59 234 GLU A N 1
ATOM 1849 C CA . GLU A 1 234 ? -13.050 20.795 88.283 1.00 42.59 234 GLU A CA 1
ATOM 1850 C C . GLU A 1 234 ? -13.185 19.757 87.134 1.00 42.59 234 GLU A C 1
ATOM 1852 O O . GLU A 1 234 ? -13.280 18.550 87.326 1.00 42.59 234 GLU A O 1
ATOM 1857 N N . GLY A 1 235 ? -13.116 20.270 85.887 1.00 41.50 235 GLY A N 1
ATOM 1858 C CA . GLY A 1 235 ? -12.974 19.510 84.624 1.00 41.50 235 GLY A CA 1
ATOM 1859 C C . GLY A 1 235 ? -11.559 18.929 84.422 1.00 41.50 235 GLY A C 1
ATOM 1860 O O . GLY A 1 235 ? -10.914 18.604 85.411 1.00 41.50 235 GLY A O 1
ATOM 1861 N N . PRO A 1 236 ? -10.978 18.838 83.200 1.00 61.81 236 PRO A N 1
ATOM 1862 C CA . PRO A 1 236 ? -11.483 19.068 81.839 1.00 61.81 236 PRO A CA 1
ATOM 1863 C C . PRO A 1 236 ? -11.271 17.828 80.920 1.00 61.81 236 PRO A C 1
ATOM 1865 O O . PRO A 1 236 ? -10.874 16.769 81.391 1.00 61.81 236 PRO A O 1
ATOM 1868 N N . SER A 1 237 ? -11.455 17.999 79.599 1.00 44.84 237 SER A N 1
ATOM 1869 C CA . SER A 1 237 ? -10.713 17.360 78.475 1.00 44.84 237 SER A CA 1
ATOM 1870 C C . SER A 1 237 ? -11.534 16.630 77.389 1.00 44.84 237 SER A C 1
ATOM 1872 O O . SER A 1 237 ? -11.936 15.478 77.495 1.00 44.84 237 SER A O 1
ATOM 1874 N N . THR A 1 238 ? -11.707 17.347 76.274 1.00 54.88 238 THR A N 1
ATOM 1875 C CA . THR A 1 238 ? -11.735 16.856 74.878 1.00 54.88 238 THR A CA 1
ATOM 1876 C C . THR A 1 238 ? -10.498 16.007 74.543 1.00 54.88 238 THR A C 1
ATOM 1878 O O . THR A 1 238 ? -9.440 16.287 75.113 1.00 54.88 238 THR A O 1
ATOM 1881 N N . PRO A 1 239 ? -10.554 15.055 73.583 1.00 56.75 239 PRO A N 1
ATOM 1882 C CA . PRO A 1 239 ? -10.113 15.345 72.193 1.00 56.75 239 PRO A CA 1
ATOM 1883 C C . PRO A 1 239 ? -10.786 14.427 71.120 1.00 56.75 239 PRO A C 1
ATOM 1885 O O . PRO A 1 239 ? -11.709 13.690 71.451 1.00 56.75 239 PRO A O 1
ATOM 1888 N N . PRO A 1 240 ? -10.313 14.366 69.855 1.00 58.94 240 PRO A N 1
ATOM 1889 C CA . PRO A 1 240 ? -10.201 15.439 68.867 1.00 58.94 240 PRO A CA 1
ATOM 1890 C C . PRO A 1 240 ? -11.017 15.148 67.584 1.00 58.94 240 PRO A C 1
ATOM 1892 O O . PRO A 1 240 ? -11.373 14.013 67.272 1.00 58.94 240 PRO A O 1
ATOM 1895 N N . SER A 1 241 ? -11.237 16.192 66.781 1.00 53.94 241 SER A N 1
ATOM 1896 C CA . SER A 1 241 ? -11.621 16.057 65.375 1.00 53.94 241 SER A CA 1
ATOM 1897 C C . SER A 1 241 ? -10.460 15.466 64.568 1.00 53.94 241 SER A C 1
ATOM 1899 O O . SER A 1 241 ? -9.427 16.117 64.407 1.00 53.94 241 SER A O 1
ATOM 1901 N N 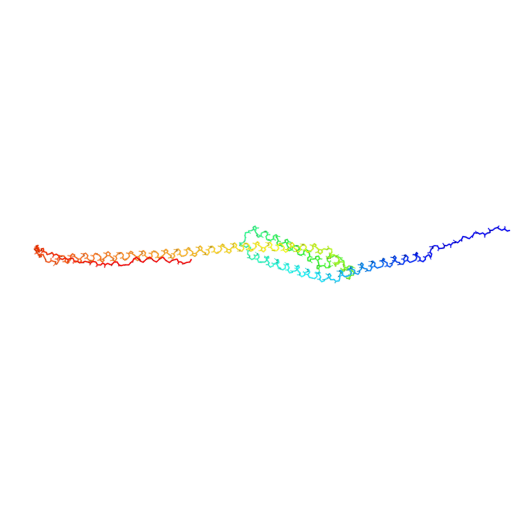. GLY A 1 242 ? -10.630 14.258 64.038 1.00 45.22 242 GLY A N 1
ATOM 1902 C CA . GLY A 1 242 ? -9.771 13.709 62.991 1.00 45.22 242 GLY A CA 1
ATOM 1903 C C . GLY A 1 242 ? -10.310 14.101 61.619 1.00 45.22 242 GLY A C 1
ATOM 1904 O O . GLY A 1 242 ? -11.225 13.458 61.112 1.00 45.22 242 GLY A O 1
ATOM 1905 N N . SER A 1 243 ? -9.769 15.171 61.035 1.00 51.06 243 SER A N 1
ATOM 1906 C CA . SER A 1 243 ? -9.875 15.449 59.605 1.00 51.06 243 SER A CA 1
ATOM 1907 C C . SER A 1 243 ? -8.649 14.866 58.906 1.00 51.06 243 SER A C 1
ATOM 1909 O O . SER A 1 243 ? -7.565 15.440 58.930 1.00 51.06 243 SER A O 1
ATOM 1911 N N . GLU A 1 244 ? -8.814 13.722 58.250 1.00 53.69 244 GLU A N 1
ATOM 1912 C CA . GLU A 1 244 ? -7.844 13.253 57.263 1.00 53.69 244 GLU A CA 1
ATOM 1913 C C . GLU A 1 244 ? -8.365 13.608 55.870 1.00 53.69 244 GLU A C 1
ATOM 1915 O O . GLU A 1 244 ? -9.196 12.924 55.277 1.00 53.69 244 GLU A O 1
ATOM 1920 N N . ARG A 1 245 ? -7.877 14.744 55.358 1.00 52.09 245 ARG A N 1
ATOM 1921 C CA . ARG A 1 245 ? -7.718 14.963 53.921 1.00 52.09 245 ARG A CA 1
ATOM 1922 C C . ARG A 1 245 ? -6.435 14.251 53.508 1.00 52.09 245 ARG A C 1
ATOM 1924 O O . ARG A 1 245 ? -5.354 14.711 53.862 1.00 52.09 245 ARG A O 1
ATOM 1931 N N . PHE A 1 246 ? -6.567 13.189 52.727 1.00 49.81 246 PHE A N 1
ATOM 1932 C CA . PHE A 1 246 ? -5.499 12.720 51.854 1.00 49.81 246 PHE A CA 1
ATOM 1933 C C . PHE A 1 246 ? -5.819 13.152 50.422 1.00 49.81 246 PHE A C 1
ATOM 1935 O O . PHE A 1 246 ? -6.811 12.728 49.832 1.00 49.81 246 PHE A O 1
ATOM 1942 N N . GLU A 1 247 ? -4.975 14.037 49.899 1.00 57.50 247 GLU A N 1
ATOM 1943 C CA . GLU A 1 247 ? -4.689 14.159 48.471 1.00 57.50 247 GLU A CA 1
ATOM 1944 C C . GLU A 1 247 ? -3.721 13.039 48.065 1.00 57.50 247 GLU A C 1
ATOM 1946 O O . GLU A 1 247 ? -2.831 12.706 48.849 1.00 57.50 247 GLU A O 1
ATOM 1951 N N . CYS A 1 248 ? -3.915 12.503 46.854 1.00 51.88 248 CYS A N 1
ATOM 1952 C CA . CYS A 1 248 ? -3.016 11.758 45.943 1.00 51.88 248 CYS A CA 1
ATOM 1953 C C . CYS A 1 248 ? -3.942 10.833 45.124 1.00 51.88 248 CYS A C 1
ATOM 1955 O O . CYS A 1 248 ? -4.657 10.034 45.718 1.00 51.88 248 CYS A O 1
ATOM 1957 N N . THR A 1 249 ? -4.071 10.889 43.799 1.00 52.50 249 THR A N 1
ATOM 1958 C CA . THR A 1 249 ? -3.210 11.340 42.689 1.00 52.50 249 THR A CA 1
ATOM 1959 C C . THR A 1 249 ? -4.075 11.681 41.482 1.00 52.50 249 THR A C 1
ATOM 1961 O O . THR A 1 249 ? -5.080 10.957 41.296 1.00 52.50 249 THR A O 1
#